Protein AF-A0A1R4F6H8-F1 (afdb_monomer)

Radius of gyration: 30.32 Å; Cα contacts (8 Å, |Δi|>4): 287; chains: 1; bounding box: 68×59×100 Å

Sequence (206 aa):
MIDRKRLTLIIIGCIAAAAILAGLIVWLVLANQNNDEDDAQPDTSSQIEETPTITFTEEQQQTVFDVARLAAAWRAAEDPALTQQRYIEAGMSESLARDYLPVWAGYFGSSPTAQIQVNNVGSVPASIEYGEGNEHREPGTGQFRVGVSVNYEGTYHNGSTTVPIGNNTAIWYFILDERTGTVVDIEQPMLGDLDLPAPSLPESEE

pLDDT: mean 77.36, std 18.5, range [35.19, 98.19]

Foldseek 3Di:
DPDPVVVVVVVVVVVVVVVVVVVVVVVCVVVVVVDDDDDDDPPPPPPPPPDPPADCDPLLVQLVQLLVQLLQWDALQDDLVVSLVSNVVSFADNVCSNPRDRPVCVVQPNQRGWTKGWPDKDPDFPDWDDDDVFDDPDPQRGWIWTKIKTWMWIWTDDDPDIDIGDGDIDIKIFIARSNRSGTHDIDDDDPVRRSGDDRDDPPPDD

Solvent-accessible surface area (backbone atoms only — not comparable to full-atom values): 12246 Å² total; per-residue (Å²): 135,84,57,69,74,63,54,54,54,53,52,54,51,53,54,55,52,51,54,53,52,52,53,50,50,55,49,44,58,63,52,61,73,72,64,90,82,92,80,97,64,90,82,79,70,77,76,74,72,82,70,77,81,83,72,90,47,73,66,46,50,50,28,55,51,46,35,49,50,55,58,68,26,47,53,58,75,60,57,66,71,61,49,29,50,52,35,38,75,30,30,29,30,70,70,34,29,73,71,67,74,49,72,58,53,74,72,58,48,85,40,64,74,25,37,35,45,53,80,44,64,57,96,58,68,74,40,80,44,72,57,86,94,41,66,62,95,57,87,62,69,32,40,39,42,35,28,37,40,37,30,32,33,35,36,35,62,63,87,93,43,79,44,73,37,60,86,42,72,44,57,36,34,37,32,29,34,58,66,79,50,25,32,59,48,72,52,71,63,54,76,88,66,47,87,63,74,79,82,78,72,76,80,75,86,125

Structure (mmCIF, N/CA/C/O backbone):
data_AF-A0A1R4F6H8-F1
#
_entry.id   AF-A0A1R4F6H8-F1
#
loop_
_atom_site.group_PDB
_atom_site.id
_atom_site.type_symbol
_atom_site.label_atom_id
_atom_site.label_alt_id
_atom_site.label_comp_id
_atom_site.label_asym_id
_atom_site.label_entity_id
_atom_site.label_seq_id
_atom_site.pdbx_PDB_ins_code
_atom_site.Cartn_x
_atom_site.Cartn_y
_atom_site.Cartn_z
_atom_site.occupancy
_atom_site.B_iso_or_equiv
_atom_site.auth_seq_id
_atom_site.auth_comp_id
_atom_site.auth_asym_id
_atom_site.auth_atom_id
_atom_site.pdbx_PDB_model_num
ATOM 1 N N . MET A 1 1 ? -34.419 32.587 64.901 1.00 53.25 1 MET A N 1
ATOM 2 C CA . MET A 1 1 ? -33.208 32.526 64.052 1.00 53.25 1 MET A CA 1
ATOM 3 C C . MET A 1 1 ? -32.764 31.075 63.975 1.00 53.25 1 MET A C 1
ATOM 5 O O . MET A 1 1 ? -32.346 30.545 64.993 1.00 53.25 1 MET A O 1
ATOM 9 N N . ILE A 1 2 ? -32.943 30.407 62.831 1.00 51.66 2 ILE A N 1
ATOM 10 C CA . ILE A 1 2 ? -32.457 29.030 62.643 1.00 51.66 2 ILE A CA 1
ATOM 11 C C . ILE A 1 2 ? -30.942 29.078 62.434 1.00 51.66 2 ILE A C 1
ATOM 13 O O . ILE A 1 2 ? -30.439 29.850 61.618 1.00 51.66 2 ILE A O 1
ATOM 17 N N . ASP A 1 3 ? -30.231 28.280 63.226 1.00 61.03 3 ASP A N 1
ATOM 18 C CA . ASP A 1 3 ? -28.775 28.214 63.275 1.00 61.03 3 ASP A CA 1
ATOM 19 C C . ASP A 1 3 ? -28.207 27.758 61.923 1.00 61.03 3 ASP A C 1
ATOM 21 O O . ASP A 1 3 ? -28.537 26.669 61.440 1.00 61.03 3 ASP A O 1
ATOM 25 N N . ARG A 1 4 ? -27.341 28.570 61.299 1.00 58.16 4 ARG A N 1
ATOM 26 C CA . ARG A 1 4 ? -26.832 28.318 59.932 1.00 58.16 4 ARG A CA 1
ATOM 27 C C . ARG A 1 4 ? -26.163 26.945 59.794 1.00 58.16 4 ARG A C 1
ATOM 29 O O . ARG A 1 4 ? -26.281 26.319 58.750 1.00 58.16 4 ARG A O 1
ATOM 36 N N . LYS A 1 5 ? -25.545 26.438 60.868 1.00 58.31 5 LYS A N 1
ATOM 37 C CA . LYS A 1 5 ? -24.905 25.110 60.907 1.00 58.31 5 LYS A CA 1
ATOM 38 C C . LYS A 1 5 ? -25.907 23.950 60.851 1.00 58.31 5 LYS A C 1
ATOM 40 O O . LYS A 1 5 ? -25.607 22.917 60.262 1.00 58.31 5 LYS A O 1
ATOM 45 N N . ARG A 1 6 ? -27.104 24.114 61.431 1.00 56.44 6 ARG A N 1
ATOM 46 C CA . ARG A 1 6 ? -28.170 23.097 61.379 1.00 56.44 6 ARG A CA 1
ATOM 47 C C . ARG A 1 6 ? -28.846 23.069 60.009 1.00 56.44 6 ARG A C 1
ATOM 49 O O . ARG A 1 6 ? -29.193 21.995 59.538 1.00 56.44 6 ARG A O 1
ATOM 56 N N . LEU A 1 7 ? -28.955 24.222 59.344 1.00 59.25 7 LEU A N 1
ATOM 57 C CA . LEU A 1 7 ? -29.485 24.316 57.981 1.00 59.25 7 LEU A CA 1
ATOM 58 C C . LEU A 1 7 ? -28.595 23.570 56.969 1.00 59.25 7 LEU A C 1
ATOM 60 O O . LEU A 1 7 ? -29.105 22.820 56.143 1.00 59.25 7 LEU A O 1
ATOM 64 N N . THR A 1 8 ? -27.269 23.717 57.063 1.00 59.34 8 THR A N 1
ATOM 65 C CA . THR A 1 8 ? -26.325 23.043 56.153 1.00 59.34 8 THR A CA 1
ATOM 66 C C . THR A 1 8 ? -26.364 21.517 56.290 1.00 59.34 8 THR A C 1
ATOM 68 O O . THR A 1 8 ? -26.337 20.817 55.282 1.00 59.34 8 THR A O 1
ATOM 71 N N . LEU A 1 9 ? -26.496 20.992 57.513 1.00 60.88 9 LEU A N 1
ATOM 72 C CA . LEU A 1 9 ? -26.614 19.547 57.755 1.00 60.88 9 LEU A CA 1
ATOM 73 C C . LEU A 1 9 ? -27.902 18.948 57.172 1.00 60.88 9 LEU A C 1
ATOM 75 O O . LEU A 1 9 ? -27.870 17.845 56.634 1.00 60.88 9 LEU A O 1
ATOM 79 N N . ILE A 1 10 ? -29.015 19.685 57.226 1.00 63.97 10 ILE A N 1
ATOM 80 C CA . ILE A 1 10 ? -30.292 19.242 56.649 1.00 63.97 10 ILE A CA 1
ATOM 81 C C . ILE A 1 10 ? -30.198 19.171 55.117 1.00 63.97 10 ILE A C 1
ATOM 83 O O . ILE A 1 10 ? -30.658 18.202 54.522 1.00 63.97 10 ILE A O 1
ATOM 87 N N . ILE A 1 11 ? -29.546 20.149 54.478 1.00 63.81 11 ILE A N 1
ATOM 88 C CA . ILE A 1 11 ? -29.379 20.176 53.015 1.00 63.81 11 ILE A CA 1
ATOM 89 C C . ILE A 1 11 ? -28.520 18.997 52.535 1.00 63.81 11 ILE A C 1
ATOM 91 O O . ILE A 1 11 ? -28.895 18.320 51.581 1.00 63.81 11 ILE A O 1
ATOM 95 N N . ILE A 1 12 ? -27.408 18.709 53.218 1.00 66.25 12 ILE A N 1
ATOM 96 C CA . ILE A 1 12 ? -26.535 17.575 52.873 1.00 66.25 12 ILE A CA 1
ATOM 97 C C . ILE A 1 12 ? -27.278 16.242 53.056 1.00 66.25 12 ILE A C 1
ATOM 99 O O . ILE A 1 12 ? -27.187 15.369 52.194 1.00 66.25 12 ILE A O 1
ATOM 103 N N . GLY A 1 13 ? -28.068 16.108 54.128 1.00 61.81 13 GLY A N 1
ATOM 104 C CA . GLY A 1 13 ? -28.911 14.932 54.355 1.00 61.81 13 GLY A CA 1
ATOM 105 C C . GLY A 1 13 ? -29.943 14.710 53.244 1.00 61.81 13 GLY A C 1
ATOM 106 O O . GLY A 1 13 ? -30.101 13.585 52.774 1.00 61.81 13 GLY A O 1
ATOM 107 N N . CYS A 1 14 ? -30.591 15.775 52.764 1.00 62.34 14 CYS A N 1
ATOM 108 C CA . CYS A 1 14 ? -31.549 15.687 51.659 1.00 62.34 14 CYS A CA 1
ATOM 109 C C . CYS A 1 14 ? -30.892 15.281 50.329 1.00 62.34 14 CYS A C 1
ATOM 111 O O . CYS A 1 14 ? -31.473 14.495 49.584 1.00 62.34 14 CYS A O 1
ATOM 113 N N . ILE A 1 15 ? -29.681 15.771 50.036 1.00 65.88 15 ILE A N 1
ATOM 114 C CA . ILE A 1 15 ? -28.953 15.415 48.805 1.00 65.88 15 ILE A CA 1
ATOM 115 C C . ILE A 1 15 ? -28.527 13.940 48.833 1.00 65.88 15 ILE A C 1
ATOM 117 O O . ILE A 1 15 ? -28.701 13.231 47.843 1.00 65.88 15 ILE A O 1
ATOM 121 N N . ALA A 1 16 ? -28.035 13.450 49.975 1.00 64.12 16 ALA A N 1
ATOM 122 C CA . ALA A 1 16 ? -27.677 12.041 50.132 1.00 64.12 16 ALA A CA 1
ATOM 123 C C . ALA A 1 16 ? -28.902 11.116 50.008 1.00 64.12 16 ALA A C 1
ATOM 125 O O . ALA A 1 16 ? -28.837 10.089 49.333 1.00 64.12 16 ALA A O 1
ATOM 126 N N . ALA A 1 17 ? -30.040 11.504 50.593 1.00 66.44 17 ALA A N 1
ATOM 127 C CA . ALA A 1 17 ? -31.286 10.748 50.479 1.00 66.44 17 ALA A CA 1
ATOM 128 C C . ALA A 1 17 ? -31.797 10.678 49.027 1.00 66.44 17 ALA A C 1
ATOM 130 O O . ALA A 1 17 ? -32.246 9.620 48.588 1.00 66.44 17 ALA A O 1
ATOM 131 N N . ALA A 1 18 ? -31.677 11.768 48.261 1.00 65.94 18 ALA A N 1
ATOM 132 C CA . ALA A 1 18 ? -32.070 11.800 46.852 1.00 65.94 18 ALA A CA 1
ATOM 133 C C . ALA A 1 18 ? -31.198 10.886 45.970 1.00 65.94 18 ALA A C 1
ATOM 135 O O . ALA A 1 18 ? -31.723 10.207 45.090 1.00 65.94 18 ALA A O 1
ATOM 136 N N . ALA A 1 19 ? -29.887 10.812 46.230 1.00 67.38 19 ALA A N 1
ATOM 137 C CA . ALA A 1 19 ? -28.979 9.928 45.496 1.00 67.38 19 ALA A CA 1
ATOM 138 C C . ALA A 1 19 ? -29.272 8.437 45.752 1.00 67.38 19 ALA A C 1
ATOM 140 O O . ALA A 1 19 ? -29.257 7.633 44.821 1.00 67.38 19 ALA A O 1
ATOM 141 N N . ILE A 1 20 ? -29.604 8.075 46.997 1.00 68.81 20 ILE A N 1
ATOM 142 C CA . ILE A 1 20 ? -29.995 6.702 47.359 1.00 68.81 20 ILE A CA 1
ATOM 143 C C . ILE A 1 20 ? -31.324 6.326 46.692 1.00 68.81 20 ILE A C 1
ATOM 145 O O . ILE A 1 20 ? -31.453 5.227 46.157 1.00 68.81 20 ILE A O 1
ATOM 149 N N . LEU A 1 21 ? -32.293 7.247 46.668 1.00 67.69 21 LEU A N 1
ATOM 150 C CA . LEU A 1 21 ? -33.572 7.050 45.981 1.00 67.69 21 LEU A CA 1
ATOM 151 C C . LEU A 1 21 ? -33.400 6.872 44.465 1.00 67.69 21 LEU A C 1
ATOM 153 O O . LEU A 1 21 ? -34.028 5.987 43.895 1.00 67.69 21 LEU A O 1
ATOM 157 N N . ALA A 1 22 ? -32.520 7.641 43.816 1.00 67.19 22 ALA A N 1
ATOM 158 C CA . ALA A 1 22 ? -32.230 7.477 42.389 1.00 67.19 22 ALA A CA 1
ATOM 159 C C . ALA A 1 22 ? -31.567 6.120 42.081 1.00 67.19 22 ALA A C 1
ATOM 161 O O . ALA A 1 22 ? -31.960 5.450 41.128 1.00 67.19 22 ALA A O 1
ATOM 162 N N . GLY A 1 23 ? -30.623 5.678 42.920 1.00 65.56 23 GLY A N 1
ATOM 163 C CA . GLY A 1 23 ? -30.005 4.354 42.801 1.00 65.56 23 GLY A CA 1
ATOM 164 C C . GLY A 1 23 ? -31.004 3.211 43.004 1.00 65.56 23 GLY A C 1
ATOM 165 O O . GLY A 1 23 ? -30.979 2.239 42.253 1.00 65.56 23 GLY A O 1
ATOM 166 N N . LEU A 1 24 ? -31.930 3.354 43.959 1.00 67.75 24 LEU A N 1
ATOM 167 C CA . LEU A 1 24 ? -33.010 2.391 44.184 1.00 67.75 24 LEU A CA 1
ATOM 168 C C . LEU A 1 24 ? -33.996 2.335 43.017 1.00 67.75 24 LEU A C 1
ATOM 170 O O . LEU A 1 24 ? -34.450 1.247 42.699 1.00 67.75 24 LEU A O 1
ATOM 174 N N . ILE A 1 25 ? -34.301 3.454 42.353 1.00 67.69 25 ILE A N 1
ATOM 175 C CA . ILE A 1 25 ? -35.183 3.464 41.174 1.00 67.69 25 ILE A CA 1
ATOM 176 C C . ILE A 1 25 ? -34.500 2.796 39.974 1.00 67.69 25 ILE A C 1
ATOM 178 O O . ILE A 1 25 ? -35.140 2.005 39.293 1.00 67.69 25 ILE A O 1
ATOM 182 N N . VAL A 1 26 ? -33.205 3.044 39.736 1.00 65.81 26 VAL A N 1
ATOM 183 C CA . VAL A 1 26 ? -32.440 2.356 38.674 1.00 65.81 26 VAL A CA 1
ATOM 184 C C . VAL A 1 26 ? -32.334 0.855 38.959 1.00 65.81 26 VAL A C 1
ATOM 186 O O . VAL A 1 26 ? -32.557 0.049 38.060 1.00 65.81 26 VAL A O 1
ATOM 189 N N . TRP A 1 27 ? -32.072 0.468 40.213 1.00 66.06 27 TRP A N 1
ATOM 190 C CA . TRP A 1 27 ? -32.066 -0.938 40.622 1.00 66.06 27 TRP A CA 1
ATOM 191 C C . TRP A 1 27 ? -33.453 -1.578 40.507 1.00 66.06 27 TRP A C 1
ATOM 193 O O . TRP A 1 27 ? -33.551 -2.704 40.040 1.00 66.06 27 TRP A O 1
ATOM 203 N N . LEU A 1 28 ? -34.527 -0.861 40.858 1.00 59.50 28 LEU A N 1
ATOM 204 C CA . LEU A 1 28 ? -35.898 -1.352 40.725 1.00 59.50 28 LEU A CA 1
ATOM 205 C C . LEU A 1 28 ? -36.314 -1.472 39.251 1.00 59.50 28 LEU A C 1
ATOM 207 O O . LEU A 1 28 ? -36.957 -2.445 38.912 1.00 59.50 28 LEU A O 1
ATOM 211 N N . VAL A 1 29 ? -35.922 -0.564 38.351 1.00 61.75 29 VAL A N 1
ATOM 212 C CA . VAL A 1 29 ? -36.196 -0.701 36.903 1.00 61.75 29 VAL A CA 1
ATOM 213 C C . VAL A 1 29 ? -35.432 -1.887 36.301 1.00 61.75 29 VAL A C 1
ATOM 215 O O . VAL A 1 29 ? -35.994 -2.613 35.488 1.00 61.75 29 VAL A O 1
ATOM 218 N N . LEU A 1 30 ? -34.195 -2.138 36.746 1.00 56.66 30 LEU A N 1
ATOM 219 C CA . LEU A 1 30 ? -33.417 -3.324 36.360 1.00 56.66 30 LEU A CA 1
ATOM 220 C C . LEU A 1 30 ? -33.973 -4.622 36.975 1.00 56.66 30 LEU A C 1
ATOM 222 O O . LEU A 1 30 ? -33.944 -5.667 36.337 1.00 56.66 30 LEU A O 1
ATOM 226 N N . ALA A 1 31 ? -34.497 -4.573 38.203 1.00 53.78 31 ALA A N 1
ATOM 227 C CA . ALA A 1 31 ? -35.053 -5.736 38.897 1.00 53.78 31 ALA A CA 1
ATOM 228 C C . ALA A 1 31 ? -36.507 -6.045 38.495 1.00 53.78 31 ALA A C 1
ATOM 230 O O . ALA A 1 31 ? -36.915 -7.199 38.539 1.00 53.78 31 ALA A O 1
ATOM 231 N N . ASN A 1 32 ? -37.283 -5.045 38.073 1.00 47.56 32 ASN A N 1
ATOM 232 C CA . ASN A 1 32 ? -38.686 -5.177 37.665 1.00 47.56 32 ASN A CA 1
ATOM 233 C C . ASN A 1 32 ? -38.844 -5.429 36.152 1.00 47.56 32 ASN A C 1
ATOM 235 O O . ASN A 1 32 ? -39.965 -5.541 35.671 1.00 47.56 32 ASN A O 1
ATOM 239 N N . GLN A 1 33 ? -37.733 -5.529 35.407 1.00 49.88 33 GLN A N 1
ATOM 240 C CA . GLN A 1 33 ? -37.672 -6.287 34.148 1.00 49.88 33 GLN A CA 1
ATOM 241 C C . GLN A 1 33 ? -37.520 -7.798 34.392 1.00 49.88 33 GLN A C 1
ATOM 243 O O . GLN A 1 33 ? -37.789 -8.583 33.491 1.00 49.88 33 GLN A O 1
ATOM 248 N N . ASN A 1 34 ? -37.111 -8.206 35.600 1.00 44.72 34 ASN A N 1
ATOM 249 C CA . ASN A 1 34 ? -36.782 -9.596 35.918 1.00 44.72 34 ASN A CA 1
ATOM 250 C C . ASN A 1 34 ? -37.906 -10.384 36.602 1.00 44.72 34 ASN A C 1
ATOM 252 O O . ASN A 1 34 ? -37.642 -11.508 37.008 1.00 44.72 34 ASN A O 1
ATOM 256 N N . ASN A 1 35 ? -39.124 -9.857 36.758 1.00 50.75 35 ASN A N 1
ATOM 257 C CA . ASN A 1 35 ? -40.229 -10.638 37.325 1.00 50.75 35 ASN A CA 1
ATOM 258 C C . ASN A 1 35 ? -41.590 -10.106 36.872 1.00 50.75 35 ASN A C 1
ATOM 260 O O . ASN A 1 35 ? -41.954 -9.011 37.287 1.00 50.75 35 ASN A O 1
ATOM 264 N N . ASP A 1 36 ? -42.263 -10.894 36.023 1.00 40.81 36 ASP A N 1
ATOM 265 C CA . ASP A 1 36 ? -43.719 -11.125 35.906 1.00 40.81 36 ASP A CA 1
ATOM 266 C C . ASP A 1 36 ? -43.931 -12.024 34.647 1.00 40.81 36 ASP A C 1
ATOM 268 O O . ASP A 1 36 ? -43.552 -11.606 33.556 1.00 40.81 36 ASP A O 1
ATOM 272 N N . GLU A 1 37 ? -44.450 -13.265 34.637 1.00 42.41 37 GLU A N 1
ATOM 273 C CA . GLU A 1 37 ? -45.085 -14.161 35.625 1.00 42.41 37 GLU A CA 1
ATOM 274 C C . GLU A 1 37 ? -45.022 -15.652 35.153 1.00 42.41 37 GLU A C 1
ATOM 276 O O . GLU A 1 37 ? -44.793 -15.933 33.977 1.00 42.41 37 GLU A O 1
ATOM 281 N N . ASP A 1 38 ? -45.239 -16.568 36.112 1.00 55.19 38 ASP A N 1
ATOM 282 C CA . ASP A 1 38 ? -45.367 -18.048 36.103 1.00 55.19 38 ASP A CA 1
ATOM 283 C C . ASP A 1 38 ? -45.937 -18.752 34.842 1.00 55.19 38 ASP A C 1
ATOM 285 O O . ASP A 1 38 ? -47.037 -18.435 34.398 1.00 55.19 38 ASP A O 1
ATOM 289 N N . ASP A 1 39 ? -45.266 -19.821 34.373 1.00 39.03 39 ASP A N 1
ATOM 290 C CA . ASP A 1 39 ? -45.835 -21.184 34.244 1.00 39.03 39 ASP A CA 1
ATOM 291 C C . ASP A 1 39 ? -44.806 -22.194 33.678 1.00 39.03 39 ASP A C 1
ATOM 293 O O . ASP A 1 39 ? -44.008 -21.904 32.787 1.00 39.03 39 ASP A O 1
ATOM 297 N N . ALA A 1 40 ? -44.816 -23.417 34.213 1.00 49.84 40 ALA A N 1
ATOM 298 C CA . ALA A 1 40 ? -43.856 -24.479 33.916 1.00 49.84 40 ALA A CA 1
ATOM 299 C C . ALA A 1 40 ? -43.840 -24.923 32.435 1.00 49.84 40 ALA A C 1
ATOM 301 O O . ALA A 1 40 ? -44.764 -25.582 31.959 1.00 49.84 40 ALA A O 1
ATOM 302 N N . GLN A 1 41 ? -42.726 -24.686 31.738 1.00 40.66 41 GLN A N 1
ATOM 303 C CA . GLN A 1 41 ? -42.381 -25.325 30.463 1.00 40.66 41 GLN A CA 1
ATOM 304 C C . GLN A 1 41 ? -40.846 -25.437 30.379 1.00 40.66 41 GLN A C 1
ATOM 306 O O . GLN A 1 41 ? -40.173 -24.545 30.894 1.00 40.66 41 GLN A O 1
ATOM 311 N N . PRO A 1 42 ? -40.249 -26.526 29.843 1.00 39.09 42 PRO A N 1
ATOM 312 C CA . PRO A 1 42 ? -38.798 -26.686 29.873 1.00 39.09 42 PRO A CA 1
ATOM 313 C C . PRO A 1 42 ? -38.152 -25.531 29.117 1.00 39.09 42 PRO A C 1
ATOM 315 O O . PRO A 1 42 ? -38.390 -25.345 27.924 1.00 39.09 42 PRO A O 1
ATOM 318 N N . ASP A 1 43 ? -37.370 -24.754 29.856 1.00 35.19 43 ASP A N 1
ATOM 319 C CA . ASP A 1 43 ? -36.751 -23.518 29.415 1.00 35.19 43 ASP A CA 1
ATOM 320 C C . ASP A 1 43 ? -35.605 -23.850 28.449 1.00 35.19 43 ASP A C 1
ATOM 322 O O . ASP A 1 43 ? -34.429 -23.903 28.803 1.00 35.19 43 ASP A O 1
ATOM 326 N N . THR A 1 44 ? -35.943 -24.147 27.195 1.00 44.47 44 THR A N 1
ATOM 327 C CA . THR A 1 44 ? -35.002 -24.030 26.079 1.00 44.47 44 THR A CA 1
ATOM 328 C C . THR A 1 44 ? -34.935 -22.562 25.679 1.00 44.47 44 THR A C 1
ATOM 330 O O . THR A 1 44 ? -35.310 -22.194 24.567 1.00 44.47 44 THR A O 1
ATOM 333 N N . SER A 1 45 ? -34.504 -21.707 26.605 1.00 39.53 45 SER A N 1
ATOM 334 C CA . SER A 1 45 ? -34.153 -20.331 26.287 1.00 39.53 45 SER A CA 1
ATOM 335 C C . SER A 1 45 ? -32.736 -20.361 25.736 1.00 39.53 45 SER A C 1
ATOM 337 O O . SER A 1 45 ? -31.745 -20.355 26.465 1.00 39.53 45 SER A O 1
ATOM 339 N N . SER A 1 46 ? -32.640 -20.516 24.416 1.00 42.56 46 SER A N 1
ATOM 340 C CA . SER A 1 46 ? -31.417 -20.220 23.684 1.00 42.56 46 SER A CA 1
ATOM 341 C C . SER A 1 46 ? -31.117 -18.743 23.907 1.00 42.56 46 SER A C 1
ATOM 343 O O . SER A 1 46 ? -31.679 -17.881 23.238 1.00 42.56 46 SER A O 1
ATOM 345 N N . GLN A 1 47 ? -30.276 -18.467 24.901 1.00 40.44 47 GLN A N 1
ATOM 346 C CA . GLN A 1 47 ? -29.654 -17.174 25.117 1.00 40.44 47 GLN A CA 1
ATOM 347 C C . GLN A 1 47 ? -28.973 -16.797 23.798 1.00 40.44 47 GLN A C 1
ATOM 349 O O . GLN A 1 47 ? -27.966 -17.390 23.415 1.00 40.44 47 GLN A O 1
ATOM 354 N N . ILE A 1 48 ? -29.576 -15.874 23.053 1.00 43.62 48 ILE A N 1
ATOM 355 C CA . ILE A 1 48 ? -28.892 -15.224 21.944 1.00 43.62 48 ILE A CA 1
ATOM 356 C C . ILE A 1 48 ? -27.906 -14.289 22.635 1.00 43.62 48 ILE A C 1
ATOM 358 O O . ILE A 1 48 ? -28.293 -13.233 23.129 1.00 43.62 48 ILE A O 1
ATOM 362 N N . GLU A 1 49 ? -26.657 -14.734 22.770 1.00 42.81 49 GLU A N 1
ATOM 363 C CA . GLU A 1 49 ? -25.546 -13.841 23.075 1.00 42.81 49 GLU A CA 1
ATOM 364 C C . GLU A 1 49 ? -25.603 -12.708 22.044 1.00 42.81 49 GLU A C 1
ATOM 366 O O . GLU A 1 49 ? -25.468 -12.962 20.844 1.00 42.81 49 GLU A O 1
ATOM 371 N N . GLU A 1 50 ? -25.872 -11.473 22.483 1.00 42.56 50 GLU A N 1
ATOM 372 C CA . GLU A 1 50 ? -25.723 -10.307 21.616 1.00 42.56 50 GLU A CA 1
ATOM 373 C C . GLU A 1 50 ? -24.260 -10.259 21.186 1.00 42.56 50 GLU A C 1
ATOM 375 O O . GLU A 1 50 ? -23.364 -9.885 21.943 1.00 42.56 50 GLU A O 1
ATOM 380 N N . THR A 1 51 ? -24.015 -10.737 19.971 1.00 45.41 51 THR A N 1
ATOM 381 C CA . THR A 1 51 ? -22.685 -10.780 19.392 1.00 45.41 51 THR A CA 1
ATOM 382 C C . THR A 1 51 ? -22.244 -9.326 19.215 1.00 45.41 51 THR A C 1
ATOM 384 O O . THR A 1 51 ? -23.004 -8.544 18.630 1.00 45.41 51 THR A O 1
ATOM 387 N N . PRO A 1 52 ? -21.068 -8.914 19.725 1.00 50.16 52 PRO A N 1
ATOM 388 C CA . PRO A 1 52 ? -20.571 -7.561 19.512 1.00 50.16 52 PRO A CA 1
ATOM 389 C C . PRO A 1 52 ? -20.626 -7.243 18.016 1.00 50.16 52 PRO A C 1
ATOM 391 O O . PRO A 1 52 ? -20.109 -7.999 17.194 1.00 50.16 52 PRO A O 1
ATOM 394 N N . THR A 1 53 ? -21.311 -6.156 17.648 1.00 56.34 53 THR A N 1
ATOM 395 C CA . THR A 1 53 ? -21.413 -5.748 16.244 1.00 56.34 53 THR A CA 1
ATOM 396 C C . THR A 1 53 ? -20.082 -5.151 15.819 1.00 56.34 53 THR A C 1
ATOM 398 O O . THR A 1 53 ? -19.805 -3.967 16.005 1.00 56.34 53 THR A O 1
ATOM 401 N N . ILE A 1 54 ? -19.239 -6.011 15.272 1.00 65.69 54 ILE A N 1
ATOM 402 C CA . ILE A 1 54 ? -17.961 -5.667 14.670 1.00 65.69 54 ILE A CA 1
ATOM 403 C C . ILE A 1 54 ? -18.232 -4.700 13.517 1.00 65.69 54 ILE A C 1
ATOM 405 O O . ILE A 1 54 ? -18.925 -5.044 12.560 1.00 65.69 54 ILE A O 1
ATOM 409 N N . THR A 1 55 ? -17.716 -3.476 13.623 1.00 75.88 55 THR A N 1
ATOM 410 C CA . THR A 1 55 ? -17.964 -2.414 12.640 1.00 75.88 55 THR A CA 1
ATOM 411 C C . THR A 1 55 ? -16.642 -1.889 12.102 1.00 75.88 55 THR A C 1
ATOM 413 O O . THR A 1 55 ? -15.858 -1.308 12.846 1.00 75.88 55 THR A O 1
ATOM 416 N N . PHE A 1 56 ? -16.419 -2.069 10.801 1.00 84.62 56 PHE A N 1
ATOM 417 C CA . PHE A 1 56 ? -15.305 -1.459 10.079 1.00 84.62 56 PHE A CA 1
ATOM 418 C C . PHE A 1 56 ? -15.544 0.050 9.935 1.00 84.62 56 PHE A C 1
ATOM 420 O O . PHE A 1 56 ? -16.563 0.463 9.376 1.00 84.62 56 PHE A O 1
ATOM 427 N N . THR A 1 57 ? -14.650 0.874 10.482 1.00 90.81 57 THR A N 1
ATOM 428 C CA . THR A 1 57 ? -14.853 2.329 10.589 1.00 90.81 57 THR A CA 1
ATOM 429 C C . THR A 1 57 ? -14.299 3.103 9.388 1.00 90.81 57 THR A C 1
ATOM 431 O O . THR A 1 57 ? -13.462 2.611 8.633 1.00 90.81 57 THR A O 1
ATOM 434 N N . GLU A 1 58 ? -14.730 4.360 9.219 1.00 92.12 58 GLU A N 1
ATOM 435 C CA . GLU A 1 58 ? -14.195 5.251 8.173 1.00 92.12 58 GLU A CA 1
ATOM 436 C C . GLU A 1 58 ? -12.695 5.542 8.356 1.00 92.12 58 GLU A C 1
ATOM 438 O O . GLU A 1 58 ? -11.962 5.642 7.374 1.00 92.12 58 GLU A O 1
ATOM 443 N N . GLU A 1 59 ? -12.223 5.639 9.602 1.00 93.50 59 GLU A N 1
ATOM 444 C CA . GLU A 1 59 ? -10.801 5.841 9.912 1.00 93.50 59 GLU A CA 1
ATOM 445 C C . GLU A 1 59 ? -9.972 4.622 9.492 1.00 93.50 59 GLU A C 1
ATOM 447 O O . GLU A 1 59 ? -8.981 4.762 8.780 1.00 93.50 59 GLU A O 1
ATOM 452 N N . GLN A 1 60 ? -10.443 3.419 9.832 1.00 94.12 60 GLN A N 1
ATOM 453 C CA . GLN A 1 60 ? -9.839 2.155 9.409 1.00 94.12 60 GLN A CA 1
ATOM 454 C C . GLN A 1 60 ? -9.807 2.020 7.879 1.00 94.12 60 GLN A C 1
ATOM 456 O O . GLN A 1 60 ? -8.798 1.601 7.308 1.00 94.12 60 GLN A O 1
ATOM 461 N N . GLN A 1 61 ? -10.882 2.429 7.198 1.00 95.12 61 GLN A N 1
ATOM 462 C CA . GLN A 1 61 ? -10.924 2.478 5.738 1.00 95.12 61 GLN A CA 1
ATOM 463 C C . GLN A 1 61 ? -9.860 3.418 5.170 1.00 95.12 61 GLN A C 1
ATOM 465 O O . GLN A 1 61 ? -9.154 3.055 4.227 1.00 95.12 61 GLN A O 1
ATOM 470 N N . GLN A 1 62 ? -9.743 4.620 5.733 1.00 96.56 62 GLN A N 1
ATOM 471 C CA . GLN A 1 62 ? -8.782 5.607 5.268 1.00 96.56 62 GLN A CA 1
ATOM 472 C C . GLN A 1 62 ? -7.345 5.107 5.444 1.00 96.56 62 GLN A C 1
ATOM 474 O O . GLN A 1 62 ? -6.566 5.192 4.495 1.00 96.56 62 GLN A O 1
ATOM 479 N N . THR A 1 63 ? -7.022 4.496 6.588 1.00 97.31 63 THR A N 1
ATOM 480 C CA . THR A 1 63 ? -5.714 3.872 6.821 1.00 97.31 63 THR A CA 1
ATOM 481 C C . THR A 1 63 ? -5.399 2.810 5.773 1.00 97.31 63 THR A C 1
ATOM 483 O O . THR A 1 63 ? -4.337 2.849 5.155 1.00 97.31 63 THR A O 1
ATOM 486 N N . VAL A 1 64 ? -6.329 1.890 5.500 1.00 97.19 64 VAL A N 1
ATOM 487 C CA . VAL A 1 64 ? -6.129 0.861 4.469 1.00 97.19 64 VAL A CA 1
ATOM 488 C C . VAL A 1 64 ? -5.884 1.489 3.092 1.00 97.19 64 VAL A C 1
ATOM 490 O O . VAL A 1 64 ? -5.023 1.024 2.348 1.00 97.19 64 VAL A O 1
ATOM 493 N N . PHE A 1 65 ? -6.593 2.563 2.741 1.00 97.50 65 PHE A N 1
ATOM 494 C CA . PHE A 1 65 ? -6.410 3.242 1.455 1.00 97.50 65 PHE A CA 1
ATOM 495 C C . PHE A 1 65 ? -5.083 3.996 1.358 1.00 97.50 65 PHE A C 1
ATOM 497 O O . PHE A 1 65 ? -4.460 3.993 0.295 1.00 97.50 65 PHE A O 1
ATOM 504 N N . ASP A 1 66 ? -4.633 4.628 2.439 1.00 97.56 66 ASP A N 1
ATOM 505 C CA . ASP A 1 66 ? -3.337 5.307 2.491 1.00 97.56 66 ASP A CA 1
ATOM 506 C C . ASP A 1 66 ? -2.187 4.305 2.372 1.00 97.56 66 ASP A C 1
ATOM 508 O O . ASP A 1 66 ? -1.282 4.494 1.551 1.00 97.56 66 ASP A O 1
ATOM 512 N N . VAL A 1 67 ? -2.284 3.181 3.086 1.00 97.94 67 VAL A N 1
ATOM 513 C CA . VAL A 1 67 ? -1.358 2.057 2.937 1.00 97.94 67 VAL A CA 1
ATOM 514 C C . VAL A 1 67 ? -1.400 1.506 1.511 1.00 97.94 67 VAL A C 1
ATOM 516 O O . VAL A 1 67 ? -0.342 1.318 0.918 1.00 97.94 67 VAL A O 1
ATOM 519 N N . ALA A 1 68 ? -2.578 1.314 0.911 1.00 97.56 68 ALA A N 1
ATOM 520 C CA . ALA A 1 68 ? -2.703 0.791 -0.450 1.00 97.56 68 ALA A CA 1
ATOM 521 C C . ALA A 1 68 ? -2.015 1.674 -1.500 1.00 97.56 68 ALA A C 1
ATOM 523 O O . ALA A 1 68 ? -1.320 1.155 -2.376 1.00 97.56 68 ALA A O 1
ATOM 524 N N . ARG A 1 69 ? -2.150 3.004 -1.393 1.00 96.50 69 ARG A N 1
ATOM 525 C CA . ARG A 1 69 ? -1.486 3.950 -2.307 1.00 96.50 69 ARG A CA 1
ATOM 526 C C . ARG A 1 69 ? 0.033 3.824 -2.271 1.00 96.50 69 ARG A C 1
ATOM 528 O O . ARG A 1 69 ? 0.669 3.929 -3.315 1.00 96.50 69 ARG A O 1
ATOM 535 N N . LEU A 1 70 ? 0.610 3.617 -1.090 1.00 95.56 70 LEU A N 1
ATOM 536 C CA . LEU A 1 70 ? 2.059 3.511 -0.931 1.00 95.56 70 LEU A CA 1
ATOM 537 C C . LEU A 1 70 ? 2.573 2.106 -1.231 1.00 95.56 70 LEU A C 1
ATOM 539 O O . LEU A 1 70 ? 3.566 1.966 -1.932 1.00 95.56 70 LEU A O 1
ATOM 543 N N . ALA A 1 71 ? 1.894 1.074 -0.737 1.00 95.44 71 ALA A N 1
ATOM 544 C CA . ALA A 1 71 ? 2.319 -0.316 -0.852 1.00 95.44 71 ALA A CA 1
ATOM 545 C C . ALA A 1 71 ? 2.301 -0.831 -2.298 1.00 95.44 71 ALA A C 1
ATOM 547 O O . ALA A 1 71 ? 3.125 -1.672 -2.662 1.00 95.44 71 ALA A O 1
ATOM 548 N N . ALA A 1 72 ? 1.355 -0.345 -3.107 1.00 94.94 72 ALA A N 1
ATOM 549 C CA . ALA A 1 72 ? 1.239 -0.698 -4.518 1.00 94.94 72 ALA A CA 1
ATOM 550 C C . ALA A 1 72 ? 2.072 0.210 -5.440 1.00 94.94 72 ALA A C 1
ATOM 5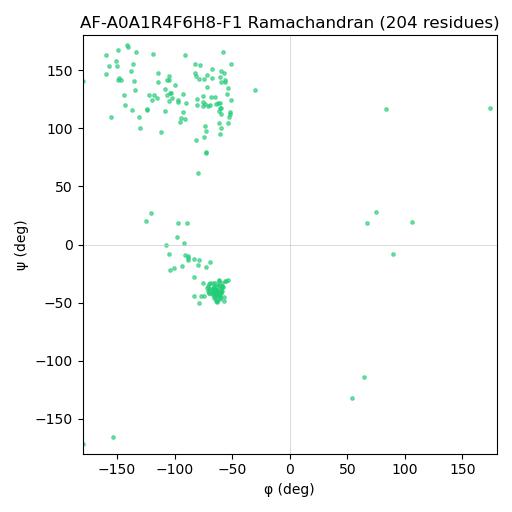52 O O . ALA A 1 72 ? 2.269 -0.137 -6.603 1.00 94.94 72 ALA A O 1
ATOM 553 N N . ALA A 1 73 ? 2.583 1.342 -4.948 1.00 93.00 73 ALA A N 1
ATOM 554 C CA . ALA A 1 73 ? 3.562 2.149 -5.668 1.00 93.00 73 ALA A CA 1
ATOM 555 C C . ALA A 1 73 ? 4.972 1.574 -5.477 1.00 93.00 73 ALA A C 1
ATOM 557 O O . ALA A 1 73 ? 5.256 0.882 -4.500 1.00 93.00 73 ALA A O 1
ATOM 558 N N . TRP A 1 74 ? 5.877 1.849 -6.416 1.00 91.69 74 TRP A N 1
ATOM 559 C CA . TRP A 1 74 ? 7.270 1.429 -6.273 1.00 91.69 74 TRP A CA 1
ATOM 560 C C . TRP A 1 74 ? 8.213 2.225 -7.160 1.00 91.69 74 TRP A C 1
ATOM 562 O O . TRP A 1 74 ? 7.883 2.585 -8.289 1.00 91.69 74 TRP A O 1
ATOM 572 N N . ARG A 1 75 ? 9.433 2.444 -6.675 1.00 87.38 75 ARG A N 1
ATOM 573 C CA . ARG A 1 75 ? 10.518 3.027 -7.456 1.00 87.38 75 ARG A CA 1
ATOM 574 C C . ARG A 1 75 ? 11.843 2.391 -7.062 1.00 87.38 75 ARG A C 1
ATOM 576 O O . ARG A 1 75 ? 12.213 2.393 -5.895 1.00 87.38 75 ARG A O 1
ATOM 583 N N . ALA A 1 76 ? 12.598 1.916 -8.050 1.00 81.69 76 ALA A N 1
ATOM 584 C CA . ALA A 1 76 ? 13.844 1.185 -7.807 1.00 81.69 76 ALA A CA 1
ATOM 585 C C . ALA A 1 76 ? 14.927 1.994 -7.065 1.00 81.69 76 ALA A C 1
ATOM 587 O O . ALA A 1 76 ? 15.730 1.430 -6.330 1.00 81.69 76 ALA A O 1
ATOM 588 N N . ALA A 1 77 ? 14.965 3.312 -7.276 1.00 79.12 77 ALA A N 1
ATOM 589 C CA . ALA A 1 77 ? 15.982 4.209 -6.722 1.00 79.12 77 ALA A CA 1
ATOM 590 C C . ALA A 1 77 ? 15.541 4.930 -5.433 1.00 79.12 77 ALA A C 1
ATOM 592 O O . ALA A 1 77 ? 16.097 5.979 -5.103 1.00 79.12 77 ALA A O 1
ATOM 593 N N . GLU A 1 78 ? 14.508 4.441 -4.746 1.00 84.31 78 GLU A N 1
ATOM 594 C CA . GLU A 1 78 ? 14.020 5.066 -3.516 1.00 84.31 78 GLU A CA 1
ATOM 595 C C . GLU A 1 78 ? 14.851 4.656 -2.290 1.00 84.31 78 GLU A C 1
ATOM 597 O O . GLU A 1 78 ? 15.348 3.535 -2.206 1.00 84.31 78 GLU A O 1
ATOM 602 N N . ASP A 1 79 ? 15.031 5.584 -1.345 1.00 88.62 79 ASP A N 1
ATOM 603 C CA . ASP A 1 79 ? 15.753 5.320 -0.097 1.00 88.62 79 ASP A CA 1
ATOM 604 C C . ASP A 1 79 ? 14.926 4.367 0.790 1.00 88.62 79 ASP A C 1
ATOM 606 O O . ASP A 1 79 ? 13.803 4.723 1.173 1.00 88.62 79 ASP A O 1
ATOM 610 N N . PRO A 1 80 ? 15.450 3.178 1.153 1.00 88.00 80 PRO A N 1
ATOM 611 C CA . PRO A 1 80 ? 14.728 2.216 1.980 1.00 88.00 80 PRO A CA 1
ATOM 612 C C . PRO A 1 80 ? 14.300 2.772 3.343 1.00 88.00 80 PRO A C 1
ATOM 614 O O . PRO A 1 80 ? 13.202 2.468 3.801 1.00 88.00 80 PRO A O 1
ATOM 617 N N . ALA A 1 81 ? 15.122 3.615 3.980 1.00 92.06 81 ALA A N 1
ATOM 618 C CA . ALA A 1 81 ? 14.807 4.162 5.300 1.00 92.06 81 ALA A CA 1
ATOM 619 C C . ALA A 1 81 ? 13.652 5.171 5.227 1.00 92.06 81 ALA A C 1
ATOM 621 O O . ALA A 1 81 ? 12.734 5.143 6.049 1.00 92.06 81 ALA A O 1
ATOM 622 N N . LEU A 1 82 ? 13.663 6.027 4.201 1.00 92.94 82 LEU A N 1
ATOM 623 C CA . LEU A 1 82 ? 12.568 6.957 3.932 1.00 92.94 82 LEU A CA 1
ATOM 624 C C . LEU A 1 82 ? 11.279 6.212 3.560 1.00 92.94 82 LEU A C 1
ATOM 626 O O . LEU A 1 82 ? 10.194 6.600 3.988 1.00 92.94 82 LEU A O 1
ATOM 630 N N . THR A 1 83 ? 11.401 5.139 2.778 1.00 91.56 83 THR A N 1
A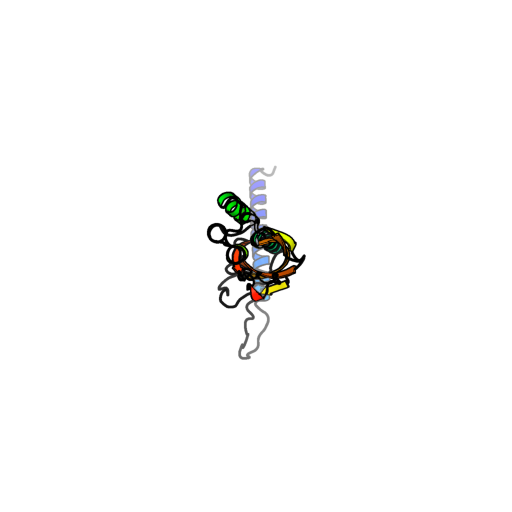TOM 631 C CA . THR A 1 83 ? 10.268 4.299 2.368 1.00 91.56 83 THR A CA 1
ATOM 632 C C . THR A 1 83 ? 9.616 3.636 3.581 1.00 91.56 83 THR A C 1
ATOM 634 O O . THR A 1 83 ? 8.407 3.7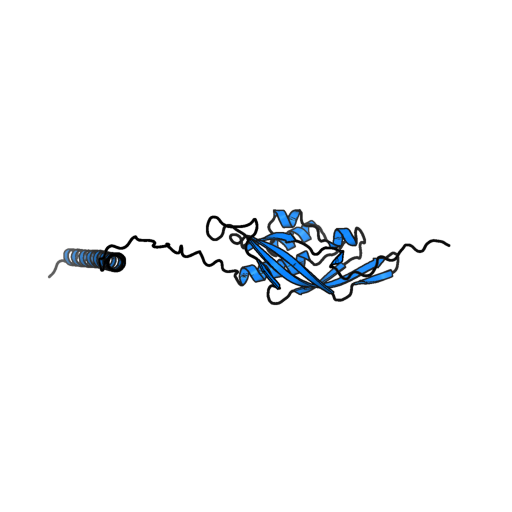54 3.766 1.00 91.56 83 THR A O 1
ATOM 637 N N . GLN A 1 84 ? 10.418 3.027 4.461 1.00 94.75 84 GLN A N 1
ATOM 638 C CA . GLN A 1 84 ? 9.940 2.434 5.710 1.00 94.75 84 GLN A CA 1
ATOM 639 C C . GLN A 1 84 ? 9.209 3.463 6.583 1.00 94.75 84 GLN A C 1
ATOM 641 O O . GLN A 1 84 ? 8.133 3.173 7.103 1.00 94.75 84 GLN A O 1
ATOM 646 N N . GLN A 1 85 ? 9.760 4.672 6.735 1.00 96.44 85 GLN A N 1
ATOM 647 C CA . GLN A 1 85 ? 9.109 5.724 7.515 1.00 96.44 85 GLN A CA 1
ATOM 648 C C . GLN A 1 85 ? 7.734 6.091 6.937 1.00 96.44 85 GLN A C 1
ATOM 650 O O . GLN A 1 8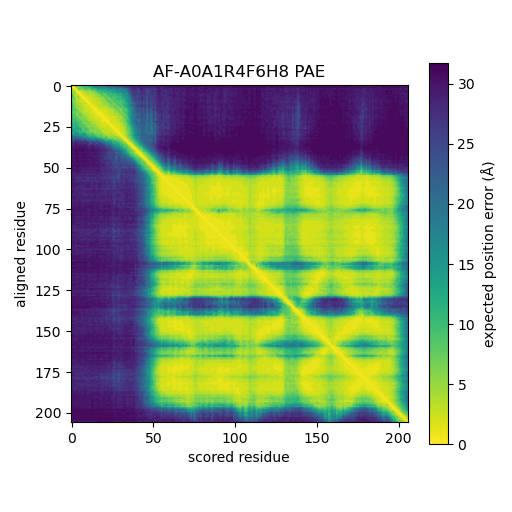5 ? 6.762 6.172 7.684 1.00 96.44 85 GLN A O 1
ATOM 655 N N . ARG A 1 86 ? 7.629 6.252 5.612 1.00 96.12 86 ARG A N 1
ATOM 656 C CA . ARG A 1 86 ? 6.354 6.557 4.942 1.00 96.12 86 ARG A CA 1
ATOM 657 C C . ARG A 1 86 ? 5.314 5.459 5.135 1.00 96.12 86 ARG A C 1
ATOM 659 O O . ARG A 1 86 ? 4.141 5.765 5.315 1.00 96.12 86 ARG A O 1
ATOM 666 N N . TYR A 1 87 ? 5.729 4.195 5.121 1.00 96.94 87 TYR A N 1
ATOM 667 C CA . TYR A 1 87 ? 4.834 3.075 5.409 1.00 96.94 87 TYR A CA 1
ATOM 668 C C . TYR A 1 87 ? 4.270 3.130 6.832 1.00 96.94 87 TYR A C 1
ATOM 670 O O . TYR A 1 87 ? 3.069 2.935 7.013 1.00 96.94 87 TYR A O 1
ATOM 678 N N . ILE A 1 88 ? 5.105 3.443 7.827 1.00 97.25 88 ILE A N 1
ATOM 679 C CA . ILE A 1 88 ? 4.660 3.607 9.219 1.00 97.25 88 ILE A CA 1
ATOM 680 C C . ILE A 1 88 ? 3.690 4.789 9.333 1.00 97.25 88 ILE A C 1
ATOM 682 O O . ILE A 1 88 ? 2.622 4.650 9.921 1.00 97.25 88 ILE A O 1
ATOM 686 N N . GLU A 1 89 ? 4.024 5.935 8.732 1.00 97.00 89 GLU A N 1
ATOM 687 C CA . GLU A 1 89 ? 3.178 7.140 8.744 1.00 97.00 89 GLU A CA 1
ATOM 688 C C . GLU A 1 89 ? 1.810 6.915 8.086 1.00 97.00 89 GLU A C 1
ATOM 690 O O . GLU A 1 89 ? 0.824 7.522 8.497 1.00 97.00 89 GLU A O 1
ATOM 695 N N . ALA A 1 90 ? 1.737 6.023 7.099 1.00 96.31 90 ALA A N 1
ATOM 696 C CA . ALA A 1 90 ? 0.492 5.647 6.438 1.00 96.31 90 ALA A CA 1
ATOM 697 C C . ALA A 1 90 ? -0.369 4.660 7.235 1.00 96.31 90 ALA A C 1
ATOM 699 O O . ALA A 1 90 ? -1.530 4.461 6.893 1.00 96.31 90 ALA A O 1
ATOM 700 N N . GLY A 1 91 ? 0.188 4.046 8.283 1.00 97.50 91 GLY A N 1
ATOM 701 C CA . GLY A 1 91 ? -0.520 3.118 9.161 1.00 97.50 91 GLY A CA 1
ATOM 702 C C . GLY A 1 91 ? -0.166 1.643 8.973 1.00 97.50 91 GLY A C 1
ATOM 703 O O . GLY A 1 91 ? -0.922 0.784 9.425 1.00 97.50 91 GLY A O 1
ATOM 704 N N . MET A 1 92 ? 0.973 1.308 8.355 1.00 98.19 92 MET A N 1
ATOM 705 C CA . MET A 1 92 ? 1.540 -0.037 8.504 1.00 98.19 92 MET A CA 1
ATOM 706 C C . MET A 1 92 ? 2.118 -0.228 9.912 1.00 98.19 92 MET A C 1
ATOM 708 O O . MET A 1 92 ? 2.710 0.682 10.493 1.00 98.19 92 MET A O 1
ATOM 712 N N . SER A 1 93 ? 2.019 -1.446 10.439 1.00 97.31 93 SER A N 1
ATOM 713 C CA . SER A 1 93 ? 2.778 -1.856 11.621 1.00 97.31 93 SER A CA 1
ATOM 714 C C . SER A 1 93 ? 4.286 -1.745 11.368 1.00 97.31 93 SER A C 1
ATOM 716 O O . SER A 1 93 ? 4.760 -1.961 10.251 1.00 97.31 93 SER A O 1
ATOM 718 N N . GLU A 1 94 ? 5.069 -1.458 12.410 1.00 96.44 94 GLU A N 1
ATOM 719 C CA . GLU A 1 94 ? 6.528 -1.323 12.284 1.00 96.44 94 GLU A CA 1
ATOM 720 C C . GLU A 1 94 ? 7.200 -2.596 11.749 1.00 96.44 94 GLU A C 1
ATOM 722 O O . GLU A 1 94 ? 8.175 -2.518 10.999 1.00 96.44 94 GLU A O 1
ATOM 727 N N . SER A 1 95 ? 6.681 -3.770 12.129 1.00 96.44 95 SER A N 1
ATOM 728 C CA . SER A 1 95 ? 7.162 -5.060 11.631 1.00 96.44 95 SER A CA 1
ATOM 729 C C . SER A 1 95 ? 6.930 -5.206 10.135 1.00 96.44 95 SER A C 1
ATOM 731 O O . SER A 1 95 ? 7.871 -5.535 9.419 1.00 96.44 95 SER A O 1
ATOM 733 N N . LEU A 1 96 ? 5.714 -4.912 9.666 1.00 97.00 96 LEU A N 1
ATOM 734 C CA . LEU A 1 96 ? 5.392 -4.967 8.246 1.00 97.00 96 LEU A CA 1
ATOM 735 C C . LEU A 1 96 ? 6.231 -3.947 7.472 1.00 97.00 96 LEU A C 1
ATOM 737 O O . LEU A 1 96 ? 6.892 -4.311 6.510 1.00 97.00 96 LEU A O 1
ATOM 741 N N . ALA A 1 97 ? 6.278 -2.693 7.922 1.00 96.88 97 ALA A N 1
ATOM 742 C CA . ALA A 1 97 ? 6.992 -1.624 7.229 1.00 96.88 97 ALA A CA 1
ATOM 743 C C . ALA A 1 97 ? 8.493 -1.906 7.045 1.00 96.88 97 ALA A C 1
ATOM 745 O O . ALA A 1 97 ? 9.082 -1.477 6.054 1.00 96.88 97 ALA A O 1
ATOM 746 N N . ARG A 1 98 ? 9.121 -2.607 7.997 1.00 95.44 98 ARG A N 1
ATOM 747 C CA . ARG A 1 98 ? 10.537 -2.995 7.925 1.00 95.44 98 ARG A CA 1
ATOM 748 C C . ARG A 1 98 ? 10.795 -4.082 6.882 1.00 95.44 98 ARG A C 1
ATOM 750 O O . ARG A 1 98 ? 11.823 -4.038 6.211 1.00 95.44 98 ARG A O 1
ATOM 757 N N . ASP A 1 99 ? 9.895 -5.057 6.791 1.00 94.12 99 ASP A N 1
ATOM 758 C CA . ASP A 1 99 ? 10.124 -6.296 6.043 1.00 94.12 99 ASP A CA 1
ATOM 759 C C . ASP A 1 99 ? 9.358 -6.329 4.699 1.00 94.12 99 ASP A C 1
ATOM 761 O O . ASP A 1 99 ? 9.580 -7.221 3.879 1.00 94.12 99 ASP A O 1
ATOM 765 N N . TYR A 1 100 ? 8.474 -5.355 4.445 1.00 94.00 100 TYR A N 1
ATOM 766 C CA . TYR A 1 100 ? 7.632 -5.300 3.251 1.00 94.00 100 TYR A CA 1
ATOM 767 C C . TYR A 1 100 ? 8.437 -5.045 1.975 1.00 94.00 100 TYR A C 1
ATOM 769 O O . TYR A 1 100 ? 9.158 -4.052 1.837 1.00 94.00 100 TYR A O 1
ATOM 777 N N . LEU A 1 101 ? 8.233 -5.926 0.996 1.00 90.75 101 LEU A N 1
ATOM 778 C CA . LEU A 1 101 ? 8.803 -5.827 -0.338 1.00 90.75 101 LEU A CA 1
ATOM 779 C C . LEU A 1 101 ? 7.674 -5.853 -1.383 1.00 90.75 101 LEU A C 1
ATOM 781 O O . LEU A 1 101 ? 6.994 -6.877 -1.512 1.00 90.75 101 LEU A O 1
ATOM 785 N N . PRO A 1 102 ? 7.473 -4.773 -2.159 1.00 90.88 102 PRO A N 1
ATOM 786 C CA . PRO A 1 102 ? 6.490 -4.764 -3.235 1.00 90.88 102 PRO A CA 1
ATOM 787 C C . PRO A 1 102 ? 6.782 -5.833 -4.297 1.00 90.88 102 PRO A C 1
ATOM 789 O O . PRO A 1 102 ? 7.937 -6.055 -4.667 1.00 90.88 102 PRO A O 1
ATOM 792 N N . VAL A 1 103 ? 5.734 -6.431 -4.862 1.00 90.69 103 VAL A N 1
ATOM 793 C CA . VAL A 1 103 ? 5.771 -7.466 -5.911 1.00 90.69 103 VAL A CA 1
ATOM 794 C C . VAL A 1 103 ? 6.598 -7.018 -7.123 1.00 90.69 103 VAL A C 1
ATOM 796 O O . VAL A 1 103 ? 7.303 -7.806 -7.758 1.00 90.69 103 VAL A O 1
ATOM 799 N N . TRP A 1 104 ? 6.599 -5.710 -7.374 1.00 88.56 104 TRP A N 1
ATOM 800 C CA . TRP A 1 104 ? 7.372 -5.023 -8.401 1.00 88.56 104 TRP A CA 1
ATOM 801 C C . TRP A 1 104 ? 8.880 -5.211 -8.265 1.00 88.56 104 TRP A C 1
ATOM 803 O O . TRP A 1 104 ? 9.561 -5.353 -9.279 1.00 88.56 104 TRP A O 1
ATOM 813 N N . ALA A 1 105 ? 9.404 -5.262 -7.037 1.00 84.81 105 ALA A N 1
ATOM 814 C CA . ALA A 1 105 ? 10.829 -5.464 -6.797 1.00 84.81 105 ALA A CA 1
ATOM 815 C C . ALA A 1 105 ? 11.288 -6.848 -7.282 1.00 84.81 105 ALA A C 1
ATOM 817 O O . ALA A 1 105 ? 12.400 -6.986 -7.785 1.00 84.81 105 ALA A O 1
ATOM 818 N N . GLY A 1 106 ? 10.419 -7.861 -7.187 1.00 81.12 106 GLY A N 1
ATOM 819 C CA . GLY A 1 106 ? 10.678 -9.190 -7.740 1.00 81.12 106 GLY A CA 1
ATOM 820 C C . GLY A 1 106 ? 10.613 -9.225 -9.269 1.00 81.12 106 GLY A C 1
ATOM 821 O O . GLY A 1 106 ? 11.419 -9.909 -9.895 1.00 81.12 106 GLY A O 1
ATOM 822 N N . TYR A 1 107 ? 9.686 -8.474 -9.874 1.00 81.56 107 TYR A N 1
ATOM 823 C CA . TYR A 1 107 ? 9.480 -8.472 -11.327 1.00 81.56 107 TYR A CA 1
ATOM 824 C C . TYR A 1 107 ? 10.507 -7.625 -12.090 1.00 81.56 107 TYR A C 1
ATOM 826 O O . TYR A 1 107 ? 11.111 -8.095 -13.051 1.00 81.56 107 TYR A O 1
ATOM 834 N N . PHE A 1 108 ? 10.726 -6.377 -11.669 1.00 80.12 108 PHE A N 1
ATOM 835 C CA . PHE A 1 108 ? 11.641 -5.448 -12.344 1.00 80.12 108 PHE A CA 1
ATOM 836 C C . PHE A 1 108 ? 13.085 -5.546 -11.837 1.00 80.12 108 PHE A C 1
ATOM 838 O O . PHE A 1 108 ? 13.994 -4.984 -12.457 1.00 80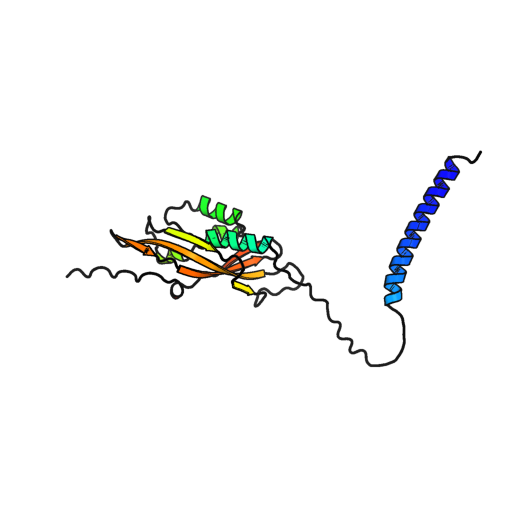.12 108 PHE A O 1
ATOM 845 N N . GLY A 1 109 ? 13.309 -6.247 -10.722 1.00 70.06 109 GLY A N 1
ATOM 846 C CA . GLY A 1 109 ? 14.628 -6.438 -10.134 1.00 70.06 109 GLY A CA 1
ATOM 847 C C . GLY A 1 109 ? 15.350 -5.114 -9.884 1.00 70.06 109 GLY A C 1
ATOM 848 O O . GLY A 1 109 ? 14.796 -4.161 -9.341 1.00 70.06 109 GLY A O 1
ATOM 849 N N . SER A 1 110 ? 16.610 -5.049 -10.310 1.00 64.62 110 SER A N 1
ATOM 850 C CA . SER A 1 110 ? 17.505 -3.903 -10.130 1.00 64.62 110 SER A CA 1
ATOM 851 C C . SER A 1 110 ? 17.448 -2.870 -11.263 1.00 64.62 110 SER A C 1
ATOM 853 O O . SER A 1 110 ? 18.371 -2.066 -11.381 1.00 64.62 110 SER A O 1
ATOM 855 N N . SER A 1 111 ? 16.394 -2.855 -12.093 1.00 72.69 111 SER A N 1
ATOM 856 C CA . SER A 1 111 ? 16.211 -1.823 -13.126 1.00 72.69 111 SER A CA 1
ATOM 857 C C . SER A 1 111 ? 16.103 -0.435 -12.471 1.00 72.69 111 SER A C 1
ATOM 859 O O . SER A 1 111 ? 15.041 -0.100 -11.947 1.00 72.69 111 SER A O 1
ATOM 861 N N . PRO A 1 112 ? 17.144 0.418 -12.524 1.00 68.44 112 PRO A N 1
ATOM 862 C CA . PRO A 1 112 ? 17.247 1.606 -11.668 1.00 68.44 112 PRO A CA 1
ATOM 863 C C . PRO A 1 112 ? 16.221 2.695 -12.010 1.00 68.44 112 PRO A C 1
ATOM 865 O O . PRO A 1 112 ? 15.998 3.623 -11.236 1.00 68.44 112 PRO A O 1
ATOM 868 N N . THR A 1 113 ? 15.602 2.593 -13.184 1.00 78.56 113 THR A N 1
ATOM 869 C CA . THR A 1 113 ? 14.617 3.539 -13.714 1.00 78.56 113 THR A CA 1
ATOM 87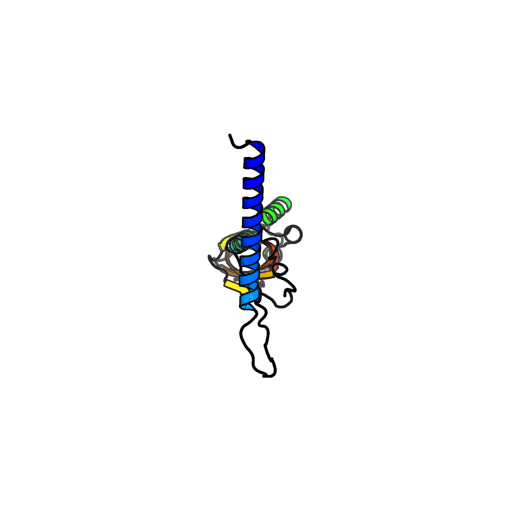0 C C . THR A 1 113 ? 13.192 2.996 -13.694 1.00 78.56 113 THR A C 1
ATOM 872 O O . THR A 1 113 ? 12.279 3.702 -14.119 1.00 78.56 113 THR A O 1
ATOM 875 N N . ALA A 1 114 ? 12.980 1.762 -13.222 1.00 85.12 114 ALA A N 1
ATOM 876 C CA . ALA A 1 114 ? 11.639 1.208 -13.153 1.00 85.12 114 ALA A CA 1
ATOM 877 C C . ALA A 1 114 ? 10.830 1.891 -12.041 1.00 85.12 114 ALA A C 1
ATOM 879 O O . ALA A 1 114 ? 11.327 2.146 -10.938 1.00 85.12 114 ALA A O 1
ATOM 880 N N . GLN A 1 115 ? 9.586 2.219 -12.375 1.00 90.75 115 GLN A N 1
ATOM 881 C CA . GLN A 1 115 ? 8.655 2.902 -11.491 1.00 90.75 115 GLN A CA 1
ATOM 882 C C . GLN A 1 115 ? 7.226 2.429 -11.748 1.00 90.75 115 GLN A C 1
ATOM 884 O O . GLN A 1 115 ? 6.819 2.246 -12.897 1.00 90.75 115 GLN A O 1
ATOM 889 N N . ILE A 1 116 ? 6.477 2.296 -10.663 1.00 92.75 116 ILE A N 1
ATOM 890 C CA . ILE A 1 116 ? 5.040 2.071 -10.618 1.00 92.75 116 ILE A CA 1
ATOM 891 C C . ILE A 1 116 ? 4.430 3.209 -9.818 1.00 92.75 116 ILE A C 1
ATOM 893 O O . ILE A 1 116 ? 4.866 3.513 -8.706 1.00 92.75 116 ILE A O 1
ATOM 897 N N . GLN A 1 117 ? 3.421 3.836 -10.399 1.00 93.56 117 GLN A N 1
ATOM 898 C CA . GLN A 1 117 ? 2.651 4.902 -9.790 1.00 93.56 117 GLN A CA 1
ATOM 899 C C . GLN A 1 117 ? 1.224 4.415 -9.583 1.00 93.56 117 GLN A C 1
ATOM 901 O O . GLN A 1 117 ? 0.653 3.734 -10.435 1.00 93.56 117 GLN A O 1
ATOM 906 N N . VAL A 1 118 ? 0.647 4.775 -8.441 1.00 94.56 118 VAL A N 1
ATOM 907 C CA . VAL A 1 118 ? -0.768 4.541 -8.165 1.00 94.56 118 VAL A CA 1
ATOM 908 C C . VAL A 1 118 ? -1.538 5.782 -8.591 1.00 94.56 118 VAL A C 1
ATOM 910 O O . VAL A 1 118 ? -1.383 6.852 -8.007 1.00 94.56 118 VAL A O 1
ATOM 913 N N . ASN A 1 119 ? -2.376 5.620 -9.608 1.00 92.12 119 ASN A N 1
ATOM 914 C CA . ASN A 1 119 ? -3.247 6.666 -10.128 1.00 92.12 119 ASN A CA 1
ATOM 915 C C . ASN A 1 119 ? -4.428 6.905 -9.186 1.00 92.12 119 ASN A C 1
ATOM 917 O O . ASN A 1 119 ? -4.801 8.044 -8.905 1.00 92.12 119 ASN A O 1
ATOM 921 N N . ASN A 1 120 ? -5.030 5.816 -8.707 1.00 92.94 120 ASN A N 1
ATOM 922 C CA . ASN A 1 120 ? -6.173 5.871 -7.813 1.00 92.94 120 ASN A CA 1
ATOM 923 C C . ASN A 1 120 ? -6.306 4.585 -6.992 1.00 92.94 120 ASN A C 1
ATOM 925 O O . ASN A 1 120 ? -5.950 3.500 -7.443 1.00 92.94 120 ASN A O 1
ATOM 929 N N . VAL A 1 121 ? -6.913 4.705 -5.817 1.00 92.56 121 VAL A N 1
ATOM 930 C CA . VAL A 1 121 ? -7.476 3.579 -5.061 1.00 92.56 121 VAL A CA 1
ATOM 931 C C . VAL A 1 121 ? -8.990 3.764 -5.014 1.00 92.56 121 VAL A C 1
ATOM 933 O O . VAL A 1 121 ? -9.473 4.897 -5.049 1.00 92.56 121 VAL A O 1
ATOM 936 N N . GLY A 1 122 ? -9.757 2.675 -5.009 1.00 84.19 122 GLY A N 1
ATOM 937 C CA . GLY A 1 122 ? -11.221 2.743 -4.953 1.00 84.19 122 GLY A CA 1
ATOM 938 C C . GLY A 1 122 ? -11.737 3.639 -3.815 1.00 84.19 122 GLY A C 1
ATOM 939 O O . GLY A 1 122 ? -11.058 3.843 -2.816 1.00 84.19 122 GLY A O 1
ATOM 940 N N . SER A 1 123 ? -12.949 4.185 -3.953 1.00 87.25 123 SER A N 1
ATOM 941 C CA . SER A 1 123 ? -13.581 4.999 -2.896 1.00 87.25 123 SER A CA 1
ATOM 942 C C . SER A 1 123 ? -14.284 4.164 -1.822 1.00 87.25 123 SER A C 1
ATOM 944 O O . SER A 1 123 ? -14.681 4.696 -0.790 1.00 87.25 123 SER A O 1
ATOM 946 N N . VAL A 1 124 ? -14.468 2.871 -2.088 1.00 90.12 124 VAL A N 1
ATOM 947 C CA . VAL A 1 124 ? -15.022 1.870 -1.174 1.00 90.12 124 VAL A CA 1
ATOM 948 C C . VAL A 1 124 ? -14.198 0.587 -1.296 1.00 90.12 124 VAL A C 1
ATOM 950 O O . VAL A 1 124 ? -13.669 0.322 -2.385 1.00 90.12 124 VAL A O 1
ATOM 953 N N . PRO A 1 125 ? -14.064 -0.205 -0.221 1.00 91.94 125 PRO A N 1
ATOM 954 C CA . PRO A 1 125 ? -13.441 -1.517 -0.306 1.00 91.94 125 PRO A CA 1
ATOM 955 C C . PRO A 1 125 ? -14.146 -2.405 -1.337 1.00 91.94 125 PRO A C 1
ATOM 957 O O . PRO A 1 125 ? -15.373 -2.411 -1.434 1.00 91.94 125 PRO A O 1
ATOM 960 N N . ALA A 1 126 ? -13.365 -3.159 -2.107 1.00 91.06 126 ALA A N 1
ATOM 961 C CA . ALA A 1 126 ? -13.878 -4.171 -3.026 1.00 91.06 126 ALA A CA 1
ATOM 962 C C . ALA A 1 126 ? -14.447 -5.378 -2.262 1.00 91.06 126 ALA A C 1
ATOM 964 O O . ALA A 1 126 ? -15.433 -5.975 -2.688 1.00 91.06 126 ALA A O 1
ATOM 965 N N . SER A 1 127 ? -13.846 -5.704 -1.117 1.00 91.25 127 SER A N 1
ATOM 966 C CA . SER A 1 127 ? -14.370 -6.661 -0.148 1.00 91.25 127 SER A CA 1
ATOM 967 C C . SER A 1 127 ? -13.916 -6.287 1.260 1.00 91.25 127 SER A C 1
ATOM 969 O O . SER A 1 127 ? -12.884 -5.643 1.450 1.00 91.25 127 SER A O 1
ATOM 971 N N . ILE A 1 128 ? -14.705 -6.692 2.249 1.00 89.00 128 ILE A N 1
ATOM 972 C CA . ILE A 1 128 ? -14.318 -6.681 3.656 1.00 89.00 128 ILE A CA 1
ATOM 973 C C . ILE A 1 128 ? -14.674 -8.063 4.168 1.00 89.00 128 ILE A C 1
ATOM 975 O O . ILE A 1 128 ? -15.847 -8.423 4.253 1.00 89.00 128 ILE A O 1
ATOM 979 N N . GLU A 1 129 ? -13.650 -8.850 4.441 1.00 87.25 129 GLU A N 1
ATOM 980 C CA . GLU A 1 129 ? -13.781 -10.171 5.019 1.00 87.25 129 GLU A CA 1
ATOM 981 C C . GLU A 1 129 ? -13.382 -10.115 6.483 1.00 87.25 129 GLU A C 1
ATOM 983 O O . GLU A 1 129 ? -12.444 -9.421 6.890 1.00 87.25 129 GLU A O 1
ATOM 988 N N . TYR A 1 130 ? -14.126 -10.875 7.270 1.00 73.44 130 TYR A N 1
ATOM 989 C CA . TYR A 1 130 ? -13.919 -10.997 8.691 1.00 73.44 130 TYR A CA 1
ATOM 990 C C . TYR A 1 130 ? -13.887 -12.482 9.039 1.00 73.44 130 TYR A C 1
ATOM 992 O O . TYR A 1 130 ? -14.929 -13.124 9.115 1.00 73.44 130 TYR A O 1
ATOM 1000 N N . GLY A 1 131 ? -12.678 -13.017 9.201 1.00 59.97 131 GLY A N 1
ATOM 1001 C CA . GLY A 1 131 ? -12.432 -14.400 9.615 1.00 59.97 131 GLY A CA 1
ATOM 1002 C C . GLY A 1 131 ? -12.462 -15.467 8.507 1.00 59.97 131 GLY A C 1
ATOM 1003 O O . GLY A 1 131 ? -13.499 -15.744 7.917 1.00 59.97 131 GLY A O 1
ATOM 1004 N N . GLU A 1 132 ? -11.305 -16.109 8.306 1.00 45.69 132 GLU A N 1
ATOM 1005 C CA . GLU A 1 132 ? -11.040 -17.532 8.600 1.00 45.69 132 GLU A CA 1
ATOM 1006 C C . GLU A 1 132 ? -9.579 -17.577 9.123 1.00 45.69 132 GLU A C 1
ATOM 1008 O O . GLU A 1 132 ? -8.673 -17.076 8.459 1.00 45.69 132 GLU A O 1
ATOM 1013 N N . GLY A 1 133 ? -9.333 -18.042 10.357 1.00 55.53 133 GLY A N 1
ATOM 1014 C CA . GLY A 1 133 ? -7.987 -18.052 10.987 1.00 55.53 133 GLY A CA 1
ATOM 1015 C C . GLY A 1 133 ? -7.583 -16.805 11.802 1.00 55.53 133 GLY A C 1
ATOM 1016 O O . GLY A 1 133 ? -6.602 -16.862 12.541 1.00 55.53 133 GLY A O 1
ATOM 1017 N N . ASN A 1 134 ? -8.384 -15.735 11.746 1.00 52.59 134 ASN A N 1
ATOM 1018 C CA . ASN A 1 134 ? -8.228 -14.473 12.498 1.00 52.59 134 ASN A CA 1
ATOM 1019 C C . ASN A 1 134 ? -9.450 -14.168 13.397 1.00 52.59 134 ASN A C 1
ATOM 1021 O O . ASN A 1 134 ? -9.794 -13.012 13.654 1.00 52.59 134 ASN A O 1
ATOM 1025 N N . GLU A 1 135 ? -10.151 -15.220 13.819 1.00 59.03 135 GLU A N 1
ATOM 1026 C CA . GLU A 1 135 ? -11.419 -15.153 14.549 1.00 59.03 135 GLU A CA 1
ATOM 1027 C C . GLU A 1 135 ? -11.215 -14.834 16.039 1.00 59.03 135 GLU A C 1
ATOM 1029 O O . GLU A 1 135 ? -10.272 -15.296 16.687 1.00 59.03 135 GLU A O 1
ATOM 1034 N N . HIS A 1 136 ? -12.121 -14.026 16.584 1.00 56.25 136 HIS A N 1
ATOM 1035 C CA . HIS A 1 136 ? -12.029 -13.466 17.927 1.00 56.25 136 HIS A CA 1
ATOM 1036 C C . HIS A 1 136 ? -12.407 -14.442 19.046 1.00 56.25 136 HIS A C 1
ATOM 1038 O O . HIS A 1 136 ? -13.246 -15.327 18.886 1.00 56.25 136 HIS A O 1
ATOM 1044 N N . ARG A 1 137 ? -11.849 -14.173 20.236 1.00 51.66 137 ARG A N 1
ATOM 1045 C CA . ARG A 1 137 ? -12.410 -14.601 21.530 1.00 51.66 137 ARG A CA 1
ATOM 1046 C C . ARG A 1 137 ? -13.182 -13.477 22.256 1.00 51.66 137 ARG A C 1
ATOM 1048 O O . ARG A 1 137 ? -13.986 -13.800 23.119 1.00 51.66 137 ARG A O 1
ATOM 1055 N N . GLU A 1 138 ? -12.958 -12.197 21.926 1.00 58.47 138 GLU A N 1
ATOM 1056 C CA . GLU A 1 138 ? -13.543 -10.984 22.564 1.00 58.47 138 GLU A CA 1
ATOM 1057 C C . GLU A 1 138 ? -13.681 -9.849 21.519 1.00 58.47 138 GLU A C 1
ATOM 1059 O O . GLU A 1 138 ? -13.106 -10.014 20.471 1.00 58.47 138 GLU A O 1
ATOM 1064 N N . PRO A 1 139 ? -14.392 -8.718 21.692 1.00 62.06 139 PRO A N 1
ATOM 1065 C CA . PRO A 1 139 ? -14.393 -7.615 20.706 1.00 62.06 139 PRO A CA 1
ATOM 1066 C C . PRO A 1 139 ? -13.033 -6.890 20.594 1.00 62.06 139 PRO A C 1
ATOM 1068 O O . PRO A 1 139 ? -12.387 -6.646 21.614 1.00 62.06 139 PRO A O 1
ATOM 1071 N N . GLY A 1 140 ? -12.619 -6.465 19.391 1.00 64.12 140 GLY A N 1
ATOM 1072 C CA . GLY A 1 140 ? -11.406 -5.652 19.203 1.00 64.12 140 GLY A CA 1
ATOM 1073 C C . GLY A 1 140 ? -10.080 -6.414 19.324 1.00 64.12 140 GLY A C 1
ATOM 1074 O O . GLY A 1 140 ? -9.076 -5.838 19.729 1.00 64.12 140 GLY A O 1
ATOM 1075 N N . THR A 1 141 ? -10.056 -7.712 19.030 1.00 70.38 141 THR A N 1
ATOM 1076 C CA . THR A 1 141 ? -8.887 -8.612 19.144 1.00 70.38 141 THR A CA 1
ATOM 1077 C C . THR A 1 141 ? -8.526 -9.364 17.859 1.00 70.38 141 THR A C 1
ATOM 1079 O O . THR A 1 141 ? -7.874 -10.405 17.920 1.00 70.38 141 THR A O 1
ATOM 1082 N N . GLY A 1 142 ? -8.960 -8.901 16.703 1.00 81.81 142 GLY A N 1
ATOM 1083 C CA . GLY A 1 142 ? -8.846 -9.639 15.455 1.00 81.81 142 GLY A CA 1
ATOM 1084 C C . GLY A 1 142 ? -8.809 -8.685 14.289 1.00 81.81 142 GLY A C 1
ATOM 1085 O O . GLY A 1 142 ? -8.465 -7.514 14.454 1.00 81.81 142 GLY A O 1
ATOM 1086 N N . GLN A 1 143 ? -9.006 -9.227 13.095 1.00 88.56 143 GLN A N 1
ATOM 1087 C CA . GLN A 1 143 ? -8.469 -8.587 11.905 1.00 88.56 143 GLN A CA 1
ATOM 1088 C C . GLN A 1 143 ? -9.478 -8.545 10.770 1.00 88.56 143 GLN A C 1
ATOM 1090 O O . GLN A 1 143 ? -10.191 -9.516 10.512 1.00 88.56 143 GLN A O 1
ATOM 1095 N N . PHE A 1 144 ? -9.484 -7.420 10.063 1.00 90.12 144 PHE A N 1
ATOM 1096 C CA . PHE A 1 144 ? -10.207 -7.270 8.810 1.00 90.12 144 PHE A CA 1
ATOM 1097 C C . PHE A 1 144 ? -9.277 -7.597 7.654 1.00 90.12 144 PHE A C 1
ATOM 1099 O O . PHE A 1 144 ? -8.194 -7.024 7.558 1.00 90.12 144 PHE A O 1
ATOM 1106 N N . ARG A 1 145 ? -9.718 -8.465 6.746 1.00 92.69 145 ARG A N 1
ATOM 1107 C CA . ARG A 1 145 ? -9.081 -8.642 5.441 1.00 92.69 145 ARG A CA 1
ATOM 1108 C C . ARG A 1 145 ? -9.825 -7.774 4.436 1.00 92.69 145 ARG A C 1
ATOM 1110 O O . ARG A 1 145 ? -10.957 -8.063 4.061 1.00 92.69 145 ARG A O 1
ATOM 1117 N N . VAL A 1 146 ? -9.208 -6.670 4.038 1.00 94.06 146 VAL A N 1
ATOM 1118 C CA . VAL A 1 146 ? -9.844 -5.632 3.223 1.00 94.06 146 VAL A CA 1
ATOM 1119 C C . VAL A 1 146 ? -9.276 -5.672 1.813 1.00 94.06 146 VAL A C 1
ATOM 1121 O O . VAL A 1 146 ? -8.096 -5.396 1.611 1.00 94.06 146 VAL A O 1
ATOM 1124 N N . GLY A 1 147 ? -10.113 -5.996 0.830 1.00 95.88 147 GLY A N 1
ATOM 1125 C CA . GLY A 1 147 ? -9.758 -5.925 -0.584 1.00 95.88 147 GLY A CA 1
ATOM 1126 C C . GLY A 1 147 ? -9.863 -4.493 -1.103 1.00 95.88 147 GLY A C 1
ATOM 1127 O O . GLY A 1 147 ? -10.923 -3.872 -1.019 1.00 95.88 147 GLY A O 1
ATOM 1128 N N . VAL A 1 148 ? -8.792 -3.965 -1.692 1.00 97.19 148 VAL A N 1
ATOM 1129 C CA . VAL A 1 148 ? -8.752 -2.628 -2.299 1.00 97.19 148 VAL A CA 1
ATOM 1130 C C . VAL A 1 148 ? -8.419 -2.753 -3.774 1.00 97.19 148 VAL A C 1
ATOM 1132 O O . VAL A 1 148 ? -7.389 -3.308 -4.152 1.00 97.19 148 VAL A O 1
ATOM 1135 N N . SER A 1 149 ? -9.287 -2.190 -4.611 1.00 96.38 149 SER A N 1
ATOM 1136 C CA . SER A 1 149 ? -9.003 -2.014 -6.032 1.00 96.38 149 SER A CA 1
ATOM 1137 C C . SER A 1 149 ? -8.016 -0.864 -6.211 1.00 96.38 149 SER A C 1
ATOM 1139 O O . SER A 1 149 ? -8.307 0.272 -5.820 1.00 96.38 149 SER A O 1
ATOM 1141 N N . VAL A 1 150 ? -6.852 -1.158 -6.786 1.00 96.38 150 VAL A N 1
ATOM 1142 C CA . VAL A 1 150 ? -5.796 -0.181 -7.049 1.00 96.38 150 VAL A CA 1
ATOM 1143 C C . VAL A 1 150 ? -5.617 -0.049 -8.551 1.00 96.38 150 VAL A C 1
ATOM 1145 O O . VAL A 1 150 ? -5.409 -1.033 -9.260 1.00 96.38 150 VAL A O 1
ATOM 1148 N N . ASN A 1 151 ? -5.698 1.187 -9.030 1.00 95.12 151 ASN A N 1
ATOM 1149 C CA . ASN A 1 151 ? -5.389 1.557 -10.396 1.00 95.12 151 ASN A CA 1
ATOM 1150 C C . ASN A 1 151 ? -3.955 2.088 -10.464 1.00 95.12 151 ASN A C 1
ATOM 1152 O O . ASN A 1 151 ? -3.601 3.026 -9.745 1.00 95.12 151 ASN A O 1
ATOM 1156 N N . TYR A 1 152 ? -3.140 1.481 -11.317 1.00 93.75 152 TYR A N 1
ATOM 1157 C CA . TYR A 1 152 ? -1.713 1.751 -11.404 1.00 93.75 152 TYR A CA 1
ATOM 1158 C C . TYR A 1 152 ? -1.256 1.865 -12.854 1.00 93.75 152 TYR A C 1
ATOM 1160 O O . TYR A 1 152 ? -1.838 1.282 -13.767 1.00 93.75 152 TYR A O 1
ATOM 1168 N N . GLU A 1 153 ? -0.165 2.589 -13.041 1.00 93.81 153 GLU A N 1
ATOM 1169 C CA . GLU A 1 153 ? 0.569 2.675 -14.296 1.00 93.81 153 GLU A CA 1
ATOM 1170 C C . GLU A 1 153 ? 2.064 2.705 -14.000 1.00 93.81 153 GLU A C 1
ATOM 1172 O O . GLU A 1 153 ? 2.497 2.811 -12.849 1.00 93.81 153 GLU A O 1
ATOM 1177 N N . GLY A 1 154 ? 2.891 2.613 -15.031 1.00 90.75 154 GLY A N 1
ATOM 1178 C CA . GLY A 1 154 ? 4.318 2.707 -14.800 1.00 90.75 154 GLY A CA 1
ATOM 1179 C C . GLY A 1 154 ? 5.154 2.600 -16.047 1.00 90.75 154 GLY A C 1
ATOM 1180 O O . GLY A 1 154 ? 4.672 2.600 -17.177 1.00 90.75 154 GLY A O 1
ATOM 1181 N N . THR A 1 155 ? 6.453 2.508 -15.823 1.00 88.44 155 THR A N 1
ATOM 1182 C CA . THR A 1 155 ? 7.443 2.366 -16.882 1.00 88.44 155 THR A CA 1
ATOM 1183 C C . THR A 1 155 ? 8.606 1.542 -16.368 1.00 88.44 155 THR A C 1
ATOM 1185 O O . THR A 1 155 ? 9.035 1.728 -15.229 1.00 88.44 155 THR A O 1
ATOM 1188 N N . TYR A 1 156 ? 9.182 0.709 -17.224 1.00 85.38 156 TYR A N 1
ATOM 1189 C CA . TYR A 1 156 ? 10.458 0.048 -16.960 1.00 85.38 156 TYR A CA 1
ATOM 1190 C C . TYR A 1 156 ? 11.370 0.146 -18.179 1.00 85.38 156 TYR A C 1
ATOM 1192 O O . TYR A 1 156 ? 10.938 0.531 -19.266 1.00 85.38 156 TYR A O 1
ATOM 1200 N N . HIS A 1 157 ? 12.653 -0.151 -17.995 1.00 80.12 157 HIS A N 1
ATOM 1201 C CA . HIS A 1 157 ? 13.609 -0.198 -19.093 1.00 80.12 157 HIS A CA 1
ATOM 1202 C C . HIS A 1 157 ? 13.907 -1.647 -19.454 1.00 80.12 157 HIS A C 1
ATOM 1204 O O . HIS A 1 157 ? 14.258 -2.442 -18.586 1.00 80.12 157 HIS A O 1
ATOM 1210 N N . ASN A 1 158 ? 13.821 -1.966 -20.743 1.00 73.88 158 ASN A N 1
ATOM 1211 C CA . ASN A 1 158 ? 14.382 -3.189 -21.292 1.00 73.88 158 ASN A CA 1
ATOM 1212 C C . ASN A 1 158 ? 15.561 -2.838 -22.2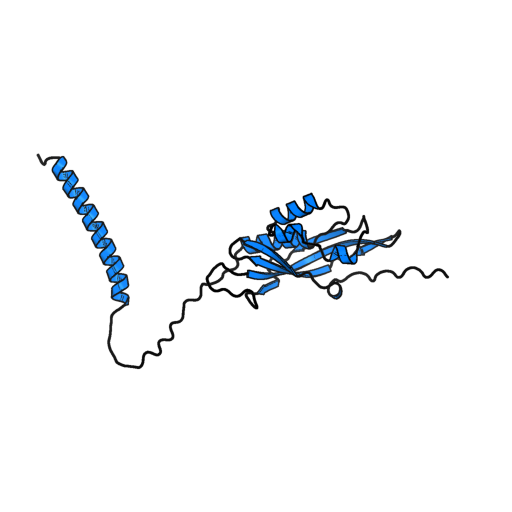05 1.00 73.88 158 ASN A C 1
ATOM 1214 O O . ASN A 1 158 ? 15.379 -2.435 -23.357 1.00 73.88 158 ASN A O 1
ATOM 1218 N N . GLY A 1 159 ? 16.776 -2.913 -21.659 1.00 76.25 159 GLY A N 1
ATOM 1219 C CA . GLY A 1 159 ? 17.978 -2.430 -22.336 1.00 76.25 159 GLY A CA 1
ATOM 1220 C C . GLY A 1 159 ? 17.935 -0.912 -22.538 1.00 76.25 159 GLY A C 1
ATOM 1221 O O . GLY A 1 159 ? 17.963 -0.148 -21.574 1.00 76.25 159 GLY A O 1
ATOM 1222 N N . SER A 1 160 ? 17.869 -0.469 -23.793 1.00 74.00 160 SER A N 1
ATOM 1223 C CA . SER A 1 160 ? 17.813 0.951 -24.169 1.00 74.00 160 SER A CA 1
ATOM 1224 C C . SER A 1 160 ? 16.394 1.517 -24.295 1.00 74.00 160 SER A C 1
ATOM 1226 O O . SER A 1 160 ? 16.245 2.730 -24.444 1.00 74.00 160 SER A O 1
ATOM 1228 N N . THR A 1 161 ? 15.358 0.675 -24.239 1.00 80.31 161 THR A N 1
ATOM 1229 C CA . THR A 1 161 ? 13.972 1.090 -24.499 1.00 80.31 161 THR A CA 1
ATOM 1230 C C . THR A 1 161 ? 13.186 1.242 -23.205 1.00 80.31 161 THR A C 1
ATOM 1232 O O . THR A 1 161 ? 13.157 0.328 -22.382 1.00 80.31 161 THR A O 1
ATOM 1235 N N . THR A 1 162 ? 12.501 2.375 -23.049 1.00 84.88 162 THR A N 1
ATOM 1236 C CA . THR A 1 162 ? 11.476 2.555 -22.016 1.00 84.88 162 THR A CA 1
ATOM 1237 C C . THR A 1 162 ? 10.173 1.920 -22.491 1.00 84.88 162 THR A C 1
ATOM 1239 O O . THR A 1 162 ? 9.625 2.317 -23.519 1.00 84.88 162 THR A O 1
ATOM 1242 N N . VAL A 1 163 ? 9.675 0.942 -21.743 1.00 86.00 163 VAL A N 1
ATOM 1243 C CA . VAL A 1 163 ? 8.422 0.240 -22.020 1.00 86.00 163 VAL A CA 1
ATOM 1244 C C . VAL A 1 163 ? 7.357 0.734 -21.034 1.00 86.00 163 VAL A C 1
ATOM 1246 O O . VAL A 1 163 ? 7.587 0.677 -19.819 1.00 86.00 163 VAL A O 1
ATOM 1249 N N . PRO A 1 164 ? 6.211 1.247 -21.518 1.00 87.25 164 PRO A N 1
ATOM 1250 C CA . PRO A 1 164 ? 5.112 1.642 -20.652 1.00 87.25 164 PRO A CA 1
ATOM 1251 C C . PRO A 1 164 ? 4.374 0.413 -20.120 1.00 87.25 164 PRO A C 1
ATOM 1253 O O . PRO A 1 164 ? 4.160 -0.568 -20.831 1.00 87.25 164 PRO A O 1
ATOM 1256 N N . ILE A 1 165 ? 3.947 0.502 -18.869 1.00 85.75 165 ILE A N 1
ATOM 1257 C CA . ILE A 1 165 ? 2.960 -0.384 -18.265 1.00 85.75 165 ILE A CA 1
ATOM 1258 C C . ILE A 1 165 ? 1.640 0.365 -18.367 1.00 85.75 165 ILE A C 1
ATOM 1260 O O . ILE A 1 165 ? 1.551 1.518 -17.938 1.00 85.75 165 ILE A O 1
ATOM 1264 N N . GLY A 1 166 ? 0.659 -0.266 -19.011 1.00 81.69 166 GLY A N 1
ATOM 1265 C CA . GLY A 1 166 ? -0.654 0.324 -19.241 1.00 81.69 166 GLY A CA 1
ATOM 1266 C C . GLY A 1 166 ? -1.349 0.736 -17.944 1.00 81.69 166 GLY A C 1
ATOM 1267 O O . GLY A 1 166 ? -0.948 0.351 -16.846 1.00 81.69 166 GLY A O 1
ATOM 1268 N N . ASN A 1 167 ? -2.405 1.536 -18.087 1.00 87.94 167 ASN A N 1
ATOM 1269 C CA . ASN A 1 167 ? -3.250 1.892 -16.959 1.00 87.94 167 ASN A CA 1
ATOM 1270 C C . ASN A 1 167 ? -4.118 0.687 -16.576 1.00 87.94 167 ASN A C 1
ATOM 1272 O O . ASN A 1 167 ? -5.113 0.398 -17.241 1.00 87.94 167 ASN A O 1
ATOM 1276 N N . ASN A 1 168 ? -3.716 -0.001 -15.516 1.00 91.50 168 ASN A N 1
ATOM 1277 C CA . ASN A 1 168 ? -4.226 -1.307 -15.130 1.00 91.50 168 ASN A CA 1
ATOM 1278 C C . ASN A 1 168 ? -4.881 -1.260 -13.752 1.00 91.50 168 ASN A C 1
ATOM 1280 O O . ASN A 1 168 ? -4.681 -0.329 -12.972 1.00 91.50 168 ASN A O 1
ATOM 1284 N N . THR A 1 169 ? -5.668 -2.284 -13.440 1.00 93.50 169 THR A N 1
ATOM 1285 C CA . THR A 1 169 ? -6.326 -2.415 -12.142 1.00 93.50 169 THR A CA 1
ATOM 1286 C C . THR A 1 169 ? -6.170 -3.830 -11.620 1.00 93.50 169 THR A C 1
ATOM 1288 O O . THR A 1 169 ? -6.441 -4.785 -12.341 1.00 93.50 169 THR A O 1
ATOM 1291 N N . ALA A 1 170 ? -5.785 -3.952 -10.355 1.00 94.50 170 ALA A N 1
ATOM 1292 C CA . ALA A 1 170 ? -5.777 -5.216 -9.628 1.00 94.50 170 ALA A CA 1
ATOM 1293 C C . ALA A 1 170 ? -6.258 -5.002 -8.183 1.00 94.50 170 ALA A C 1
ATOM 1295 O O . ALA A 1 170 ? -6.465 -3.865 -7.744 1.00 94.50 170 ALA A O 1
ATOM 1296 N N . ILE A 1 171 ? -6.497 -6.098 -7.464 1.00 94.75 171 ILE A N 1
ATOM 1297 C CA . ILE A 1 171 ? -6.946 -6.071 -6.070 1.00 94.75 171 ILE A CA 1
ATOM 1298 C C . ILE A 1 171 ? -5.782 -6.476 -5.169 1.00 94.75 171 ILE A C 1
ATOM 1300 O O . ILE A 1 171 ? -5.163 -7.516 -5.379 1.00 94.75 171 ILE A O 1
ATOM 1304 N N . TRP A 1 172 ? -5.520 -5.653 -4.160 1.00 96.31 172 TRP A N 1
ATOM 1305 C CA . TRP A 1 172 ? -4.619 -5.947 -3.049 1.00 96.31 172 TRP A CA 1
ATOM 1306 C C . TRP A 1 172 ? -5.465 -6.211 -1.811 1.00 96.31 172 TRP A C 1
ATOM 1308 O O . TRP A 1 172 ? -6.466 -5.519 -1.611 1.00 96.31 172 TRP A O 1
ATOM 1318 N N . TYR A 1 173 ? -5.067 -7.167 -0.975 1.00 96.00 173 TYR A N 1
ATOM 1319 C CA . TYR A 1 173 ? -5.736 -7.395 0.303 1.00 96.00 173 TYR A CA 1
ATOM 1320 C C . TYR A 1 173 ? -4.849 -6.939 1.454 1.00 96.00 173 TYR A C 1
ATOM 1322 O O . TYR A 1 173 ? -3.657 -7.231 1.494 1.00 96.00 173 TYR A O 1
ATOM 1330 N N . PHE A 1 174 ? -5.445 -6.211 2.391 1.00 95.94 174 PHE A N 1
ATOM 1331 C CA . PHE A 1 174 ? -4.765 -5.630 3.543 1.00 95.94 174 PHE A CA 1
ATOM 1332 C C . PHE A 1 174 ? -5.358 -6.221 4.808 1.00 95.94 174 PHE A C 1
ATOM 1334 O O . PHE A 1 174 ? -6.577 -6.202 4.985 1.00 95.94 174 PHE A O 1
ATOM 1341 N N . ILE A 1 175 ? -4.499 -6.727 5.686 1.00 94.75 175 ILE A N 1
ATOM 1342 C CA . ILE A 1 175 ? -4.907 -7.269 6.975 1.00 94.75 175 ILE A CA 1
ATOM 1343 C C . ILE A 1 175 ? -4.766 -6.168 8.016 1.00 94.75 175 ILE A C 1
ATOM 1345 O O . ILE A 1 175 ? -3.655 -5.757 8.347 1.00 94.75 175 ILE A O 1
ATOM 1349 N N . LEU A 1 176 ? -5.892 -5.660 8.502 1.00 94.06 176 LEU A N 1
ATOM 1350 C CA . LEU A 1 176 ? -5.967 -4.566 9.462 1.00 94.06 176 LEU A CA 1
ATOM 1351 C C . LEU A 1 176 ? -6.261 -5.106 10.862 1.00 94.06 176 LEU A C 1
ATOM 1353 O O . LEU A 1 176 ? -7.262 -5.791 11.047 1.00 94.06 176 LEU A O 1
ATOM 1357 N N . ASP A 1 177 ? -5.435 -4.758 11.847 1.00 91.12 177 ASP A N 1
ATOM 1358 C CA . ASP A 1 177 ? -5.711 -5.042 13.258 1.00 91.12 177 ASP A CA 1
ATOM 1359 C C . ASP A 1 177 ? -6.808 -4.105 13.783 1.00 91.12 177 ASP A C 1
ATOM 1361 O O . ASP A 1 177 ? -6.672 -2.880 13.741 1.00 91.12 177 ASP A O 1
ATOM 1365 N N . GLU A 1 178 ? -7.911 -4.679 14.270 1.00 88.25 178 GLU A N 1
ATOM 1366 C CA . GLU A 1 178 ? -9.086 -3.932 14.730 1.00 88.25 178 GLU A CA 1
ATOM 1367 C C . GLU A 1 178 ? -8.760 -3.010 15.912 1.00 88.25 178 GLU A C 1
ATOM 1369 O O . GLU A 1 178 ? -9.306 -1.910 16.007 1.00 88.25 178 GLU A O 1
ATOM 1374 N N . ARG A 1 179 ? -7.847 -3.430 16.798 1.00 87.06 179 ARG A N 1
ATOM 1375 C CA . ARG A 1 179 ? -7.521 -2.721 18.039 1.00 87.06 179 ARG A CA 1
ATOM 1376 C C . ARG A 1 179 ? -6.645 -1.508 17.794 1.00 87.06 179 ARG A C 1
ATOM 1378 O O . ARG A 1 179 ? -6.830 -0.475 18.432 1.00 87.06 179 ARG A O 1
ATOM 1385 N N . THR A 1 180 ? -5.624 -1.677 16.960 1.00 90.62 180 THR A N 1
ATOM 1386 C CA . THR A 1 180 ? -4.624 -0.638 16.703 1.00 90.62 180 THR A CA 1
ATOM 1387 C C . THR A 1 180 ? -4.971 0.205 15.485 1.00 90.62 180 THR A C 1
ATOM 1389 O O . THR A 1 180 ? -4.421 1.294 15.348 1.00 90.62 180 THR A O 1
ATOM 1392 N N . GLY A 1 181 ? -5.847 -0.282 14.601 1.00 92.75 181 GLY A N 1
ATOM 1393 C CA . GLY A 1 181 ? -6.152 0.365 13.328 1.00 92.75 181 GLY A CA 1
ATOM 1394 C C . GLY A 1 181 ? -4.972 0.352 12.355 1.00 92.75 181 GLY A C 1
ATOM 1395 O O . GLY A 1 181 ? -4.946 1.155 11.432 1.00 92.75 181 GLY A O 1
ATOM 1396 N N . THR A 1 182 ? -3.980 -0.523 12.555 1.00 96.12 182 THR A N 1
ATOM 1397 C CA . THR A 1 182 ? -2.782 -0.603 11.703 1.00 96.12 182 THR A CA 1
ATOM 1398 C C . THR A 1 182 ? -2.829 -1.811 10.782 1.00 96.12 182 THR A C 1
ATOM 1400 O O . THR A 1 182 ? -3.270 -2.885 11.193 1.00 96.12 182 THR A O 1
ATOM 1403 N N . VAL A 1 183 ? -2.295 -1.679 9.569 1.00 97.00 183 VAL A N 1
ATOM 1404 C CA . VAL A 1 183 ? -2.124 -2.807 8.649 1.00 97.00 183 VAL A CA 1
ATOM 1405 C C . VAL A 1 183 ? -0.943 -3.662 9.109 1.00 97.00 183 VAL A C 1
ATOM 1407 O O . VAL A 1 183 ? 0.179 -3.175 9.254 1.00 97.00 183 VAL A O 1
ATOM 1410 N N . VAL A 1 184 ? -1.191 -4.941 9.359 1.00 95.19 184 VAL A N 1
ATOM 1411 C CA . VAL A 1 184 ? -0.199 -5.897 9.870 1.00 95.19 184 VAL A CA 1
ATOM 1412 C C . VAL A 1 184 ? 0.324 -6.850 8.801 1.00 95.19 184 VAL A C 1
ATOM 1414 O O . VAL A 1 184 ? 1.430 -7.357 8.962 1.00 95.19 184 VAL A O 1
ATOM 1417 N N . ASP A 1 185 ? -0.420 -7.045 7.711 1.00 95.38 185 ASP A N 1
ATOM 1418 C CA . ASP A 1 185 ? 0.002 -7.861 6.570 1.00 95.38 185 ASP A CA 1
ATOM 1419 C C . ASP A 1 185 ? -0.636 -7.377 5.256 1.00 95.38 185 ASP A C 1
ATOM 1421 O O . ASP A 1 185 ? -1.660 -6.685 5.268 1.00 95.38 185 ASP A O 1
ATOM 1425 N N . ILE A 1 186 ? -0.011 -7.710 4.124 1.00 96.44 186 ILE A N 1
ATOM 1426 C CA . ILE A 1 186 ? -0.453 -7.334 2.777 1.00 96.44 186 ILE A CA 1
ATOM 1427 C C . ILE A 1 186 ? -0.317 -8.533 1.847 1.00 96.44 186 ILE A C 1
ATOM 1429 O O . ILE A 1 186 ? 0.788 -8.962 1.506 1.00 96.44 186 ILE A O 1
ATOM 1433 N N . GLU A 1 187 ? -1.448 -9.002 1.338 1.00 95.31 187 GLU A N 1
ATOM 1434 C CA . GLU A 1 187 ? -1.484 -10.000 0.282 1.00 95.31 187 GLU A CA 1
ATOM 1435 C C . GLU A 1 187 ? -1.506 -9.286 -1.070 1.00 95.31 187 GLU A C 1
ATOM 1437 O O . GLU A 1 187 ? -2.488 -8.654 -1.480 1.00 95.31 187 GLU A O 1
ATOM 1442 N N . GLN A 1 188 ? -0.375 -9.364 -1.758 1.00 94.69 188 GLN A N 1
ATOM 1443 C CA . GLN A 1 188 ? -0.191 -8.750 -3.063 1.00 94.69 188 GLN A CA 1
ATOM 1444 C C . GLN A 1 188 ? -0.774 -9.651 -4.164 1.00 94.69 188 GLN A C 1
ATOM 1446 O O . GLN A 1 188 ? -0.718 -10.878 -4.034 1.00 94.69 188 GLN A O 1
ATOM 1451 N N . PRO A 1 189 ? -1.302 -9.079 -5.261 1.00 92.56 189 PRO A N 1
ATOM 1452 C CA . PRO A 1 189 ? -1.739 -9.856 -6.415 1.00 92.56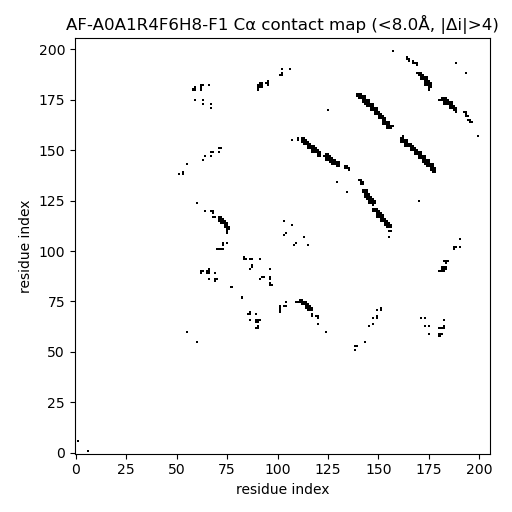 189 PRO A CA 1
ATOM 1453 C C . PRO A 1 189 ? -0.589 -10.700 -6.971 1.00 92.56 189 PRO A C 1
ATOM 1455 O O . PRO A 1 189 ? 0.581 -10.299 -6.934 1.00 92.56 189 PRO A O 1
ATOM 1458 N N . MET A 1 190 ? -0.918 -11.870 -7.518 1.00 87.69 190 MET A N 1
ATOM 1459 C CA . MET A 1 190 ? 0.086 -12.683 -8.195 1.00 87.69 190 MET A CA 1
ATOM 1460 C C . MET A 1 190 ? 0.540 -11.978 -9.474 1.00 87.69 190 MET A C 1
ATOM 1462 O O . MET A 1 190 ? -0.238 -11.286 -10.122 1.00 87.69 190 MET A O 1
ATOM 1466 N N . LEU A 1 191 ? 1.786 -12.211 -9.899 1.00 82.88 191 LEU A N 1
ATOM 1467 C CA . LEU A 1 191 ? 2.312 -11.615 -11.136 1.00 82.88 191 LEU A CA 1
ATOM 1468 C C . LEU A 1 191 ? 1.452 -11.917 -12.372 1.00 82.88 191 LEU A C 1
ATOM 1470 O O . LEU A 1 191 ? 1.398 -11.094 -13.275 1.00 82.88 191 LEU A O 1
ATOM 1474 N N . GLY A 1 192 ? 0.788 -13.077 -12.414 1.00 81.69 192 GLY A N 1
ATOM 1475 C CA . GLY A 1 192 ? -0.110 -13.447 -13.512 1.00 81.69 192 GLY A CA 1
ATOM 1476 C C . GLY A 1 192 ? -1.437 -12.681 -13.532 1.00 81.69 192 GLY A C 1
ATOM 1477 O O . GLY A 1 192 ? -2.074 -12.631 -14.579 1.00 81.69 192 GLY A O 1
ATOM 1478 N N . ASP A 1 193 ? -1.829 -12.074 -12.409 1.00 82.62 193 ASP A N 1
ATOM 1479 C CA . ASP A 1 193 ? -3.029 -11.236 -12.299 1.00 82.62 193 ASP A CA 1
ATOM 1480 C C . ASP A 1 193 ? -2.733 -9.768 -12.649 1.00 82.62 193 ASP A C 1
ATOM 1482 O O . ASP A 1 193 ? -3.645 -8.951 -12.782 1.00 82.62 193 ASP A O 1
ATOM 1486 N N . LEU A 1 194 ? -1.450 -9.422 -12.790 1.00 84.62 194 LEU A N 1
ATOM 1487 C CA . LEU A 1 194 ? -0.988 -8.102 -13.190 1.00 84.62 194 LEU A CA 1
ATOM 1488 C C . LEU A 1 194 ? -0.868 -8.081 -14.714 1.00 84.62 194 LEU A C 1
ATOM 1490 O O . LEU A 1 194 ? -0.116 -8.865 -15.292 1.00 84.62 194 LEU A O 1
ATOM 1494 N N . ASP A 1 195 ? -1.583 -7.167 -15.372 1.00 80.56 195 ASP A N 1
ATOM 1495 C CA . ASP A 1 195 ? -1.508 -7.000 -16.829 1.00 80.56 195 ASP A CA 1
ATOM 1496 C C . ASP A 1 195 ? -0.175 -6.336 -17.218 1.00 80.56 195 ASP A C 1
ATOM 1498 O O . ASP A 1 195 ? -0.052 -5.116 -17.369 1.00 80.56 195 ASP A O 1
ATOM 1502 N N . LEU A 1 196 ? 0.879 -7.148 -17.254 1.00 79.06 196 LEU A N 1
ATOM 1503 C CA . LEU A 1 196 ? 2.244 -6.726 -17.524 1.00 79.06 196 LEU A CA 1
ATOM 1504 C C . LEU A 1 196 ? 2.607 -7.017 -18.984 1.00 79.06 196 LEU A C 1
ATOM 1506 O O . LEU A 1 196 ? 2.318 -8.104 -19.491 1.00 79.06 196 LEU A O 1
ATOM 1510 N N . PRO A 1 197 ? 3.287 -6.082 -19.673 1.00 72.38 197 PRO A N 1
ATOM 1511 C CA . PRO A 1 197 ? 3.786 -6.347 -21.013 1.00 72.38 197 PRO A CA 1
ATOM 1512 C C . PRO A 1 197 ? 4.755 -7.532 -20.976 1.00 72.38 197 PRO A C 1
ATOM 1514 O O . PRO A 1 197 ? 5.568 -7.657 -20.054 1.00 72.38 197 PRO A O 1
ATOM 1517 N N . ALA A 1 198 ? 4.663 -8.399 -21.988 1.00 65.88 198 ALA A N 1
ATOM 1518 C CA . ALA A 1 198 ? 5.507 -9.582 -22.084 1.00 65.88 198 ALA A CA 1
ATOM 1519 C C . ALA A 1 198 ? 6.994 -9.187 -21.986 1.00 65.88 198 ALA A C 1
ATOM 1521 O O . ALA A 1 198 ? 7.412 -8.234 -22.657 1.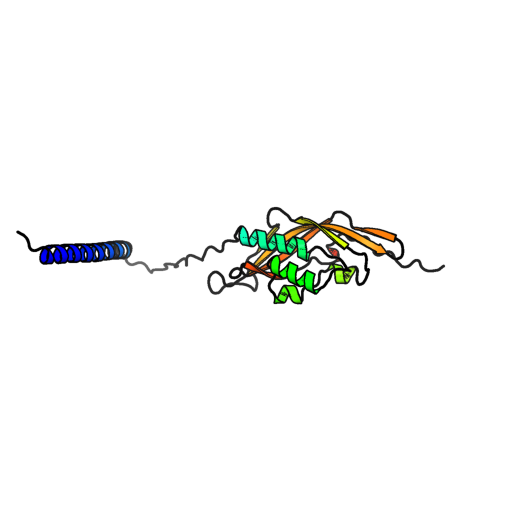00 65.88 198 ALA A O 1
ATOM 1522 N N . PRO A 1 199 ? 7.809 -9.899 -21.185 1.00 57.47 199 PRO A N 1
ATOM 1523 C CA . PRO A 1 199 ? 9.237 -9.644 -21.138 1.00 57.47 199 PRO A CA 1
ATOM 1524 C C . PRO A 1 199 ? 9.804 -9.871 -22.537 1.00 57.47 199 PRO A C 1
ATOM 1526 O O . PRO A 1 199 ? 9.651 -10.946 -23.120 1.00 57.47 199 PRO A O 1
ATOM 1529 N N . SER A 1 200 ? 10.425 -8.842 -23.104 1.00 55.66 200 SER A N 1
ATOM 1530 C CA . SER A 1 200 ? 11.048 -8.961 -24.416 1.00 55.66 200 SER A CA 1
ATOM 1531 C C . SER A 1 200 ? 12.187 -9.968 -24.311 1.00 55.66 200 SER A C 1
ATOM 1533 O O . SER A 1 200 ? 13.100 -9.803 -23.501 1.00 55.66 200 SER A O 1
ATOM 1535 N N . LEU A 1 201 ? 12.097 -11.036 -25.105 1.00 50.06 201 LEU A N 1
ATOM 1536 C CA . LEU A 1 201 ? 13.164 -12.020 -25.218 1.00 50.06 201 LEU A CA 1
ATOM 1537 C C . LEU A 1 201 ? 14.450 -11.293 -25.637 1.00 50.06 201 LEU A C 1
ATOM 1539 O O . LEU A 1 201 ? 14.366 -10.366 -26.450 1.00 50.06 201 LEU A O 1
ATOM 1543 N N . PRO A 1 202 ? 15.624 -11.675 -25.099 1.00 49.44 202 PRO A N 1
ATOM 1544 C CA . PRO A 1 202 ? 16.876 -11.180 -25.648 1.00 49.44 202 PRO A CA 1
ATOM 1545 C C . PRO A 1 202 ? 16.870 -11.497 -27.143 1.00 49.44 202 PRO A C 1
ATOM 1547 O O . PRO A 1 202 ? 16.552 -12.629 -27.520 1.00 49.44 202 PRO A O 1
ATOM 1550 N N . GLU A 1 203 ? 17.153 -10.496 -27.981 1.00 50.88 203 GLU A N 1
ATOM 1551 C CA . GLU A 1 203 ? 17.391 -10.728 -29.403 1.00 50.88 203 GLU A CA 1
ATOM 1552 C C . GLU A 1 203 ? 18.448 -11.827 -29.484 1.00 50.88 203 GLU A C 1
ATOM 1554 O O . GLU A 1 203 ? 19.574 -11.660 -29.014 1.00 50.88 203 GLU A O 1
ATOM 1559 N N . SER A 1 204 ? 18.055 -13.002 -29.972 1.00 47.00 204 SER A N 1
ATOM 1560 C CA . SER A 1 204 ? 19.012 -14.039 -30.312 1.00 47.00 204 SER A CA 1
ATOM 1561 C C . SER A 1 204 ? 19.924 -13.434 -31.369 1.00 47.00 204 SER A C 1
ATOM 1563 O O . SER A 1 204 ? 19.443 -13.120 -32.457 1.00 47.00 204 SER A O 1
ATOM 1565 N N . GLU A 1 205 ? 21.192 -13.218 -31.020 1.00 45.03 205 GLU A N 1
ATOM 1566 C CA . GLU A 1 205 ? 22.234 -12.845 -31.975 1.00 45.03 205 GLU A CA 1
ATOM 1567 C C . GLU A 1 205 ? 22.212 -13.880 -33.116 1.00 45.03 205 GLU A C 1
ATOM 1569 O O . GLU A 1 205 ? 22.505 -15.057 -32.887 1.00 45.03 205 GLU A O 1
ATOM 1574 N N . GLU A 1 206 ? 21.768 -13.461 -34.308 1.00 40.44 206 GLU A N 1
ATOM 1575 C CA . GLU A 1 206 ? 21.939 -14.206 -35.567 1.00 40.44 206 GLU A CA 1
ATOM 1576 C C . GLU A 1 206 ? 23.396 -14.153 -36.046 1.00 40.44 206 GLU A C 1
ATOM 1578 O O . GLU A 1 206 ? 24.025 -13.071 -35.950 1.00 40.44 206 GLU A O 1
#

Mean predicted aligned error: 15.26 Å

Organism: NCBI:txid1255656

Nearest PDB structures (foldseek):
  5bka-assembly2_E  TM=3.433E-01  e=2.504E+00  Streptomyces coelicolor A3(2)
  5bka-assembly2_F  TM=3.096E-01  e=2.364E+00  Streptomyces coelicolor A3(2)

Secondary structure (DSSP, 8-state):
---HHHHHHHHHHHHHHHHHHHHHHHHHHHHTTS-----------------------HHHHHHHHHHHHHHS-EETT--HHHHHHHHHHTTB-HHHHHH---HHHHHHTT-TT-EEEEEEE-SS-SEEEE-SS---SSTTSSEEEEEEEEEEEEEEEETTEEEEEEEEEEEEEEEEETTT--EEEEEPPPGGGS-PPPPPPP----